Protein AF-A0A920FFE1-F1 (afdb_monomer)

Radius of gyration: 17.6 Å; Cα contacts (8 Å, |Δi|>4): 371; chains: 1; bounding box: 41×41×41 Å

Nearest PDB structures (foldseek):
  3dec-assembly1_A  TM=8.916E-01  e=1.993E-11  Bacteroides thetaiotaomicron VPI-5482
  3bga-assembly1_B  TM=9.136E-01  e=4.647E-10  Bacteroides thetaiotaomicron VPI-5482
  6s6z-assembly1_A  TM=9.062E-01  e=3.355E-10  Thermotoga maritima MSB8
  1yq2-assembly1_F  TM=7.823E-01  e=5.648E-09  Arthrobacter sp. C2-2
  6etz-assembly1_A  TM=8.359E-01  e=4.446E-08  Arthrobacter sp. 32cB

Sequence (185 aa):
MLIKILNGDAEVIQKYTISENGTVKISNELKVIKGQSEDNLMQSGWEGKISENTHSNIYRFGNQFELLSEFKNVKYYGRGPHENEIDRKQASNVGIYNCSVSDMSVMYARPQYFGNRCDNRWLEITNNSGLGLKIYGDSLFNFSVSHYSQKDLDSGPLKSSTQKHGKLMKPRENVFLNVDGYSMG

Secondary structure (DSSP, 8-state):
-EEEEGGGTEEEEEEEEE-TTS-EEEEEEEEES-S--TT-GGGSS--PPPPTT--TT-SEEEEEEEE-TT--EEEEEEEESS--BTTB-TT-EEEEEEEETGGG----SS------EEEEEEEEEE-TTS-EEEEEEEEEEEEEEESS-HHHH---S-TTT----GGGPPPPSSEEEEEEEEE--

pLDDT: mean 90.99, std 10.31, range [51.88, 98.88]

Foldseek 3Di:
DWDQPPVNQKIKDWDWDADPVRDIDIDIDIFGNHAEDPPQPVPPPDPDDDDPRHHRPCAFAFDKDKAALQQWKKKFFAWDDAWADPVGGPVTDGDIDIDTQAVQDDFDQQQADGSKTWFTQWMWTGGPVRDGDIDGDPGTKMKGKHLDDNVLSDQDPDCVVGPDGSVPRDGHSIMMMTITPDGDD

Structure (mmCIF, N/CA/C/O backbone):
data_AF-A0A920FFE1-F1
#
_entry.id   AF-A0A920FFE1-F1
#
loop_
_atom_site.group_PDB
_atom_site.id
_atom_site.type_symbol
_atom_site.label_atom_id
_atom_site.label_alt_id
_atom_site.label_comp_id
_atom_site.label_asym_id
_atom_site.label_entity_id
_atom_site.label_seq_id
_atom_site.pdbx_PDB_ins_code
_atom_site.Cartn_x
_atom_site.Cartn_y
_atom_site.Cartn_z
_atom_site.occupancy
_atom_site.B_iso_or_equiv
_atom_site.auth_seq_id
_atom_site.auth_comp_id
_atom_site.auth_asym_id
_atom_site.auth_atom_id
_atom_site.pdbx_PDB_model_num
ATOM 1 N N . MET A 1 1 ? 4.677 17.902 -9.859 1.00 85.44 1 MET A N 1
ATOM 2 C CA . MET A 1 1 ? 6.126 17.821 -9.579 1.00 85.44 1 MET A CA 1
ATOM 3 C C . MET A 1 1 ? 6.743 16.788 -10.511 1.00 85.44 1 MET A C 1
ATOM 5 O O . MET A 1 1 ? 6.128 15.743 -10.683 1.00 85.44 1 MET A O 1
ATOM 9 N N . LEU A 1 2 ? 7.883 17.101 -11.140 1.00 87.25 2 LEU A N 1
ATOM 10 C CA . LEU A 1 2 ? 8.678 16.163 -11.947 1.00 87.25 2 LEU A CA 1
ATOM 11 C C . LEU A 1 2 ? 9.866 15.689 -11.103 1.00 87.25 2 LEU A C 1
ATOM 13 O O . LEU A 1 2 ? 10.556 16.519 -10.514 1.00 87.25 2 LEU A O 1
ATOM 17 N N . ILE A 1 3 ? 10.095 14.381 -11.045 1.00 90.69 3 ILE A N 1
ATOM 18 C CA . ILE A 1 3 ? 11.150 13.756 -10.240 1.00 90.69 3 ILE A CA 1
ATOM 19 C C . ILE A 1 3 ? 11.893 12.760 -11.123 1.00 90.69 3 ILE A C 1
ATOM 21 O O . ILE A 1 3 ? 11.261 11.902 -11.731 1.00 90.69 3 ILE A O 1
ATOM 25 N N . LYS A 1 4 ? 13.223 12.838 -11.176 1.00 89.00 4 LYS A N 1
ATOM 26 C CA . LYS A 1 4 ? 14.043 11.776 -11.773 1.00 89.00 4 LYS A CA 1
ATOM 27 C C . LYS A 1 4 ? 14.321 10.710 -10.721 1.00 89.00 4 LYS A C 1
ATOM 29 O O . LYS A 1 4 ? 14.749 11.040 -9.618 1.00 89.00 4 LYS A O 1
ATOM 34 N N . ILE A 1 5 ? 14.074 9.454 -11.063 1.00 87.81 5 ILE A N 1
ATOM 35 C CA . ILE A 1 5 ? 14.310 8.286 -10.208 1.00 87.81 5 ILE A CA 1
ATOM 36 C C . ILE A 1 5 ? 15.238 7.304 -10.927 1.00 87.81 5 ILE A C 1
ATOM 38 O O . ILE A 1 5 ? 15.536 7.490 -12.107 1.00 87.81 5 ILE A O 1
ATOM 42 N N . LEU A 1 6 ? 15.704 6.269 -10.218 1.00 86.06 6 LEU A N 1
ATOM 43 C CA . LEU A 1 6 ? 16.530 5.198 -10.797 1.00 86.06 6 LEU A CA 1
ATOM 44 C C . LEU A 1 6 ? 17.754 5.761 -11.537 1.00 86.06 6 LEU A C 1
ATOM 46 O O . LEU A 1 6 ? 17.969 5.482 -12.707 1.00 86.06 6 LEU A O 1
ATOM 50 N N . ASN A 1 7 ? 18.503 6.654 -10.884 1.00 86.75 7 ASN A N 1
ATOM 51 C CA . ASN A 1 7 ? 19.679 7.319 -11.463 1.00 86.75 7 ASN A CA 1
ATOM 52 C C . ASN A 1 7 ? 19.408 8.065 -12.791 1.00 86.75 7 ASN A C 1
ATOM 54 O O . ASN A 1 7 ? 20.316 8.291 -13.586 1.00 86.75 7 ASN A O 1
ATOM 58 N N . GLY A 1 8 ? 18.162 8.498 -13.013 1.00 88.19 8 GLY A N 1
ATOM 59 C CA . GLY A 1 8 ? 17.747 9.210 -14.223 1.00 88.19 8 GLY A CA 1
ATOM 60 C C . GLY A 1 8 ? 17.219 8.308 -15.339 1.00 88.19 8 GLY A C 1
ATOM 61 O O . GLY A 1 8 ? 16.915 8.820 -16.414 1.00 88.19 8 GLY A O 1
ATOM 62 N N . ASP A 1 9 ? 17.068 7.007 -15.091 1.00 89.00 9 ASP A N 1
ATOM 63 C CA . ASP A 1 9 ? 16.519 6.051 -16.056 1.00 89.00 9 ASP A CA 1
ATOM 64 C C . ASP A 1 9 ? 14.985 6.076 -16.111 1.00 89.00 9 ASP A C 1
ATOM 66 O O . ASP A 1 9 ? 14.384 5.528 -17.037 1.00 89.00 9 ASP A O 1
ATOM 70 N N . ALA A 1 10 ? 14.332 6.767 -15.174 1.00 90.44 10 ALA A N 1
ATOM 71 C CA . ALA A 1 10 ? 12.914 7.079 -15.262 1.00 90.44 10 ALA A CA 1
ATOM 72 C C . ALA A 1 10 ? 12.567 8.443 -14.648 1.00 90.44 10 ALA A C 1
ATOM 74 O O . ALA A 1 10 ? 13.257 8.976 -13.776 1.00 90.44 10 ALA A O 1
ATOM 75 N N . 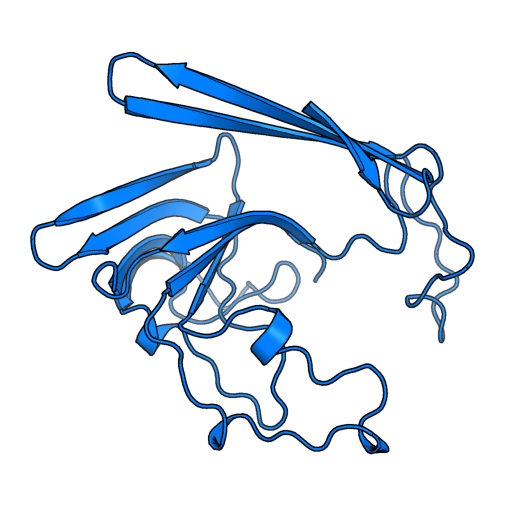GLU A 1 11 ? 11.450 8.993 -15.104 1.00 93.19 11 GLU A N 1
ATOM 76 C CA . GLU A 1 11 ? 10.841 10.226 -14.623 1.00 93.19 11 GLU A CA 1
ATOM 77 C C . GLU A 1 11 ? 9.453 9.933 -14.054 1.00 93.19 11 GLU A C 1
ATOM 79 O O . GLU A 1 11 ? 8.673 9.183 -14.636 1.00 93.19 11 GLU A O 1
ATOM 84 N N . VAL A 1 12 ? 9.129 10.552 -12.923 1.00 92.75 12 VAL A N 1
ATOM 85 C CA . VAL A 1 12 ? 7.799 10.512 -12.316 1.00 92.75 12 VAL A CA 1
ATOM 86 C C . VAL A 1 12 ? 7.201 11.905 -12.348 1.00 92.75 12 VAL A C 1
ATOM 88 O O . VAL A 1 12 ? 7.802 12.868 -11.864 1.00 92.75 12 VAL A O 1
ATOM 91 N N . ILE A 1 13 ? 5.992 12.005 -12.886 1.00 95.06 13 ILE A N 1
ATOM 92 C CA . ILE A 1 13 ? 5.165 13.201 -12.819 1.00 95.06 13 ILE A CA 1
ATOM 93 C C . ILE A 1 13 ? 4.014 12.909 -11.870 1.00 95.06 13 ILE A C 1
ATOM 95 O O . ILE A 1 13 ? 3.155 12.073 -12.140 1.00 95.06 13 ILE A O 1
ATOM 99 N N . GLN A 1 14 ? 3.975 13.644 -10.766 1.00 95.31 14 GLN A N 1
ATOM 100 C CA . GLN A 1 14 ? 2.870 13.589 -9.819 1.00 95.31 14 GLN A CA 1
ATOM 101 C C . GLN A 1 14 ? 2.104 14.911 -9.839 1.00 95.31 14 GLN A C 1
ATOM 103 O O . GLN A 1 14 ? 2.703 15.989 -9.710 1.00 95.31 14 GLN A O 1
ATOM 108 N N . LYS A 1 15 ? 0.784 14.841 -10.017 1.00 96.50 15 LYS A N 1
ATOM 109 C CA . LYS A 1 15 ? -0.109 16.007 -10.005 1.00 96.50 15 LYS A CA 1
ATOM 110 C C . LYS A 1 15 ? -1.183 15.819 -8.943 1.00 96.50 15 LYS A C 1
ATOM 112 O O . LYS A 1 15 ? -1.741 14.733 -8.807 1.00 96.50 15 LYS A O 1
ATOM 117 N N . TYR A 1 16 ? -1.463 16.905 -8.236 1.00 96.06 16 TYR A N 1
ATOM 118 C CA . TYR A 1 16 ? -2.504 16.993 -7.225 1.00 96.06 16 TYR A CA 1
ATOM 119 C C . TYR A 1 16 ? -3.544 18.002 -7.692 1.00 96.06 16 TYR A C 1
ATOM 121 O O . TYR A 1 16 ? -3.195 19.123 -8.067 1.00 96.06 16 TYR A O 1
ATOM 129 N N . THR A 1 17 ? -4.811 17.616 -7.655 1.00 97.06 17 THR A N 1
ATOM 130 C CA . THR A 1 17 ? -5.937 18.527 -7.859 1.00 97.06 17 THR A CA 1
ATOM 131 C C . THR A 1 17 ? -6.777 18.513 -6.599 1.00 97.06 17 THR A C 1
ATOM 133 O O . THR A 1 17 ? -7.298 17.468 -6.218 1.00 97.06 17 THR A O 1
ATOM 136 N N . ILE A 1 18 ? -6.868 19.665 -5.942 1.00 96.94 18 ILE A N 1
ATOM 137 C CA . ILE A 1 18 ? -7.623 19.842 -4.705 1.00 96.94 18 ILE A CA 1
ATOM 138 C C . ILE A 1 18 ? -8.900 20.593 -5.058 1.00 96.94 18 ILE A C 1
ATOM 140 O O . ILE A 1 18 ? -8.848 21.652 -5.682 1.00 96.94 18 ILE A O 1
ATOM 144 N N . SER A 1 19 ? -10.037 20.021 -4.690 1.00 96.81 19 SER A N 1
ATOM 145 C CA . SER A 1 19 ? -11.353 20.619 -4.890 1.00 96.81 19 SER A CA 1
ATOM 146 C C . SER A 1 19 ? -11.854 21.275 -3.604 1.00 96.81 19 SER A C 1
ATOM 148 O O . SER A 1 19 ? -11.480 20.875 -2.504 1.00 96.81 19 SER A O 1
ATOM 150 N N . GLU A 1 20 ? -12.752 22.252 -3.737 1.00 96.38 20 GLU A N 1
ATOM 151 C CA . GLU A 1 20 ? -13.326 23.000 -2.603 1.00 96.38 20 GLU A CA 1
ATOM 152 C C . GLU A 1 20 ? -14.068 22.106 -1.598 1.00 96.38 20 GLU A C 1
ATOM 154 O O . GLU A 1 20 ? -14.134 22.413 -0.413 1.00 96.38 20 GLU A O 1
ATOM 159 N N . ASN A 1 21 ? -14.580 20.958 -2.051 1.00 94.62 21 ASN A N 1
ATOM 160 C CA . ASN A 1 21 ? -15.252 19.971 -1.206 1.00 94.62 21 ASN A CA 1
ATOM 161 C C . ASN A 1 21 ? -14.286 19.048 -0.430 1.00 94.62 21 ASN A C 1
ATOM 163 O O . ASN A 1 21 ? -14.725 18.046 0.131 1.00 94.62 21 ASN A O 1
ATOM 167 N N . GLY A 1 22 ? -12.980 19.335 -0.445 1.00 91.56 22 GLY A N 1
ATOM 168 C CA . GLY A 1 22 ? -11.953 18.547 0.238 1.00 91.56 22 GLY A CA 1
ATOM 169 C C . GLY A 1 22 ? -11.495 17.292 -0.512 1.00 91.56 22 GLY A C 1
ATOM 170 O O . GLY A 1 22 ? -10.663 16.547 0.004 1.00 91.56 22 GLY A O 1
ATOM 171 N N . THR A 1 23 ? -11.989 17.043 -1.730 1.00 96.19 23 THR A N 1
ATOM 172 C CA . THR A 1 23 ? -11.498 15.934 -2.563 1.00 96.19 23 THR A CA 1
ATOM 173 C C . THR A 1 23 ? -10.101 16.247 -3.087 1.00 96.19 23 THR A C 1
ATOM 175 O O . THR A 1 23 ? -9.860 17.324 -3.633 1.00 96.19 23 THR A O 1
ATOM 178 N N . VAL A 1 24 ? -9.191 15.278 -2.976 1.00 97.06 24 VAL A N 1
ATOM 179 C CA . VAL A 1 24 ? -7.848 15.349 -3.557 1.00 97.06 24 VAL A CA 1
ATOM 180 C C . VAL A 1 24 ? -7.710 14.259 -4.610 1.00 97.06 24 VAL A C 1
ATOM 182 O O . VAL A 1 24 ? -7.738 13.072 -4.290 1.00 97.06 24 VAL A O 1
ATOM 185 N N . LYS A 1 25 ? -7.531 14.654 -5.871 1.00 96.75 25 LYS A N 1
ATOM 186 C CA . LYS A 1 25 ? -7.153 13.735 -6.945 1.00 96.75 25 LYS A CA 1
ATOM 187 C C . LYS A 1 25 ? -5.636 13.712 -7.083 1.00 96.75 25 LYS A C 1
ATOM 189 O O . LYS A 1 25 ? -5.021 14.761 -7.268 1.00 96.75 25 LYS A O 1
ATOM 194 N N . ILE A 1 26 ? -5.052 12.518 -7.021 1.00 96.50 26 ILE A N 1
ATOM 195 C CA . ILE A 1 26 ? -3.616 12.288 -7.209 1.00 96.50 26 ILE A CA 1
ATOM 196 C C . ILE A 1 26 ? -3.439 11.489 -8.496 1.00 96.50 26 ILE A C 1
ATOM 198 O O . ILE A 1 26 ? -3.940 10.372 -8.599 1.00 96.50 26 ILE A O 1
ATOM 202 N N . SER A 1 27 ? -2.725 12.044 -9.473 1.00 95.69 27 SER A N 1
ATOM 203 C CA . SER A 1 27 ? -2.320 11.310 -10.675 1.00 95.69 27 SER A CA 1
ATOM 204 C C . SER A 1 27 ? -0.813 11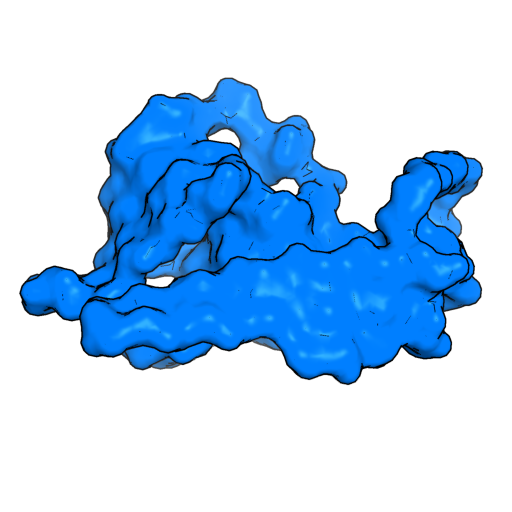.105 -10.669 1.00 95.69 27 SER A C 1
ATOM 206 O O . SER A 1 27 ? -0.065 12.084 -10.578 1.00 95.69 27 SER A O 1
ATOM 208 N N . ASN A 1 28 ? -0.392 9.853 -10.820 1.00 93.94 28 ASN A N 1
ATOM 209 C CA . ASN A 1 28 ? 1.003 9.465 -10.959 1.00 93.94 28 ASN A CA 1
ATOM 210 C C . ASN A 1 28 ? 1.240 8.960 -12.379 1.00 93.94 28 ASN A C 1
ATOM 212 O O . ASN A 1 28 ? 0.553 8.050 -12.835 1.00 93.94 28 ASN A O 1
ATOM 216 N N . GLU A 1 29 ? 2.226 9.529 -13.055 1.00 93.06 29 GLU A N 1
ATOM 217 C CA . GLU A 1 29 ? 2.690 9.085 -14.362 1.00 93.06 29 GLU A CA 1
ATOM 218 C C . GLU A 1 29 ? 4.168 8.721 -14.244 1.00 93.06 29 GLU A C 1
ATOM 220 O O . GLU A 1 29 ? 4.969 9.511 -13.743 1.00 93.06 29 GLU A O 1
ATOM 225 N N . LEU A 1 30 ? 4.513 7.514 -14.680 1.00 91.00 30 LEU A N 1
ATOM 226 C CA . LEU A 1 30 ? 5.885 7.037 -14.775 1.00 91.00 30 LEU A CA 1
ATOM 227 C C . LEU A 1 30 ? 6.277 7.001 -16.250 1.00 91.00 30 LEU A C 1
ATOM 229 O O . LEU A 1 30 ? 5.652 6.301 -17.045 1.00 91.00 30 LEU A O 1
ATOM 233 N N . LYS A 1 31 ? 7.350 7.704 -16.596 1.00 91.50 31 LYS A N 1
ATOM 234 C CA . LYS A 1 31 ? 7.972 7.667 -17.913 1.00 91.50 31 LYS A CA 1
ATOM 235 C C . LYS A 1 31 ? 9.333 6.999 -17.808 1.00 91.50 31 LYS A C 1
ATOM 237 O O . LYS A 1 31 ? 10.264 7.552 -17.225 1.00 91.50 31 LYS A O 1
ATOM 242 N N . VAL A 1 32 ? 9.457 5.816 -18.391 1.00 90.06 32 VAL A N 1
ATOM 243 C CA . VAL A 1 32 ? 10.737 5.110 -18.473 1.00 90.06 32 VAL A CA 1
ATOM 244 C C . VAL A 1 32 ? 11.580 5.720 -19.593 1.00 90.06 32 VAL A C 1
ATOM 246 O O . VAL A 1 32 ? 11.126 5.833 -20.729 1.00 90.06 32 VAL A O 1
ATOM 249 N N . ILE A 1 33 ? 12.800 6.137 -19.257 1.00 89.50 33 ILE A N 1
ATOM 250 C CA . ILE A 1 33 ? 13.793 6.688 -20.191 1.00 89.50 33 ILE A CA 1
ATOM 251 C C . ILE A 1 33 ? 14.723 5.571 -20.669 1.00 89.50 33 ILE A C 1
ATOM 253 O O . ILE A 1 33 ? 15.025 5.491 -21.859 1.00 89.50 33 ILE A O 1
ATOM 257 N N . LYS A 1 34 ? 15.148 4.690 -19.754 1.00 84.62 34 LYS A N 1
ATOM 258 C CA . LYS A 1 34 ? 15.906 3.469 -20.050 1.00 84.62 34 LYS A CA 1
ATOM 259 C C . LYS A 1 34 ? 15.270 2.288 -19.332 1.00 84.62 34 LYS A C 1
ATOM 261 O O . LYS A 1 34 ? 14.856 2.416 -18.189 1.00 84.62 34 LYS A O 1
ATOM 266 N N . GLY A 1 35 ? 15.184 1.138 -19.995 1.00 77.12 35 GLY A N 1
ATOM 267 C CA . GLY A 1 35 ? 14.491 -0.016 -19.420 1.00 77.12 35 GLY A CA 1
ATOM 268 C C . GLY A 1 35 ? 15.321 -0.842 -18.427 1.00 77.12 35 GLY A C 1
ATOM 269 O O . GLY A 1 35 ? 14.766 -1.494 -17.545 1.00 77.12 35 GLY A O 1
ATOM 270 N N . GLN A 1 36 ? 16.646 -0.851 -18.539 1.00 74.25 36 GLN A N 1
ATOM 271 C CA . GLN A 1 36 ? 17.492 -1.702 -17.700 1.00 74.25 36 GLN A CA 1
ATOM 272 C C . GLN A 1 36 ? 18.594 -0.875 -17.045 1.00 74.25 36 GLN A C 1
ATOM 274 O O . GLN A 1 36 ? 19.345 -0.196 -17.742 1.00 74.25 36 GLN A O 1
ATOM 279 N N . SER A 1 37 ? 18.676 -0.956 -15.715 1.00 69.75 37 SER A N 1
ATOM 280 C CA . SER A 1 37 ? 19.755 -0.352 -14.924 1.00 69.75 37 SER A CA 1
ATOM 281 C C . SER A 1 37 ? 20.930 -1.322 -14.796 1.00 69.75 37 SER A C 1
ATOM 283 O O . SER A 1 37 ? 20.736 -2.536 -14.817 1.00 69.75 37 SER A O 1
ATOM 285 N N . GLU A 1 38 ? 22.144 -0.794 -14.645 1.00 67.12 38 GLU A N 1
ATOM 286 C CA . GLU A 1 38 ? 23.349 -1.589 -14.362 1.00 67.12 38 GLU A CA 1
ATOM 287 C C . GLU A 1 38 ? 23.260 -2.297 -12.996 1.00 67.12 38 GLU A C 1
ATOM 289 O O . GLU A 1 38 ? 23.679 -3.444 -12.868 1.00 67.12 38 GLU A O 1
ATOM 294 N N . ASP A 1 39 ? 22.595 -1.681 -12.011 1.00 65.50 39 ASP A N 1
ATOM 295 C CA . ASP A 1 39 ? 22.360 -2.235 -10.668 1.00 65.50 39 ASP A CA 1
ATOM 296 C C . ASP A 1 39 ? 21.125 -3.167 -10.631 1.00 65.50 39 ASP A C 1
ATOM 298 O O . ASP A 1 39 ? 20.312 -3.133 -9.700 1.00 65.50 39 ASP A O 1
ATOM 302 N N . ASN A 1 40 ? 20.901 -3.960 -11.684 1.00 62.72 40 ASN A N 1
ATOM 303 C CA . ASN A 1 40 ? 19.700 -4.787 -11.819 1.00 62.72 40 ASN A CA 1
ATOM 304 C C . ASN A 1 40 ? 19.686 -5.968 -10.827 1.00 62.72 40 ASN A C 1
ATOM 306 O O . ASN A 1 40 ? 20.177 -7.058 -11.125 1.00 62.72 40 ASN A O 1
ATOM 310 N N . LEU A 1 41 ? 19.043 -5.785 -9.670 1.00 59.22 41 LEU A N 1
ATOM 311 C CA . LEU A 1 41 ? 18.879 -6.831 -8.650 1.00 59.22 41 LEU A CA 1
ATOM 312 C C . LEU A 1 41 ? 18.051 -8.037 -9.143 1.00 59.22 41 LEU A C 1
ATOM 314 O O . LEU A 1 41 ? 18.159 -9.120 -8.566 1.00 59.22 41 LEU A O 1
ATOM 318 N N . MET A 1 42 ? 17.259 -7.885 -10.215 1.00 55.25 42 MET A N 1
ATOM 319 C CA . MET A 1 42 ? 16.457 -8.968 -10.807 1.00 55.25 42 MET A CA 1
ATOM 320 C C . MET A 1 42 ? 17.283 -9.978 -11.616 1.00 55.25 42 MET A C 1
ATOM 322 O O . MET A 1 42 ? 16.763 -11.029 -11.989 1.00 55.25 42 MET A O 1
ATOM 326 N N . GLN A 1 43 ? 18.565 -9.704 -11.880 1.00 51.88 43 GLN A N 1
ATOM 327 C CA . GLN A 1 43 ? 19.404 -10.540 -12.742 1.00 51.88 43 GLN A CA 1
ATOM 328 C C . GLN A 1 43 ? 20.371 -11.480 -12.017 1.00 51.88 43 GLN A C 1
ATOM 330 O O . GLN A 1 43 ? 21.308 -11.978 -12.632 1.00 51.88 43 GLN A O 1
ATOM 335 N N . SER A 1 44 ? 20.110 -11.854 -10.760 1.00 51.97 44 SER A N 1
ATOM 336 C CA . SER A 1 44 ? 20.822 -13.013 -10.191 1.00 51.97 44 SER A CA 1
ATOM 337 C C . SER A 1 44 ? 20.476 -14.346 -10.892 1.00 51.97 44 SER A C 1
ATOM 339 O O . SER A 1 44 ? 21.105 -15.358 -10.592 1.00 51.97 44 SER A O 1
ATOM 341 N N . GLY A 1 45 ? 19.542 -14.354 -11.863 1.00 54.12 45 GLY A N 1
ATOM 342 C CA . GLY A 1 45 ? 19.309 -15.505 -12.748 1.00 54.12 45 GLY A CA 1
ATOM 343 C C . GLY A 1 45 ? 18.250 -15.372 -13.862 1.00 54.12 45 GLY A C 1
ATOM 344 O O . GLY A 1 45 ? 17.839 -16.401 -14.391 1.00 54.12 45 GLY A O 1
ATOM 345 N N . TRP A 1 46 ? 17.767 -14.170 -14.221 1.00 61.97 46 TRP A N 1
ATOM 346 C CA . TRP A 1 46 ? 16.719 -13.983 -15.247 1.00 61.97 46 TRP A CA 1
ATOM 347 C C . TRP A 1 46 ? 17.213 -13.181 -16.464 1.00 61.97 46 TRP A C 1
ATOM 349 O O . TRP A 1 46 ? 17.446 -11.979 -16.383 1.00 61.97 46 TRP A O 1
ATOM 359 N N . GLU A 1 47 ? 17.333 -13.833 -17.620 1.00 62.72 47 GLU A N 1
ATOM 360 C CA . GLU A 1 47 ? 17.794 -13.225 -18.886 1.00 62.72 47 GLU A CA 1
ATOM 361 C C . GLU A 1 47 ? 16.644 -12.709 -19.774 1.00 62.72 47 GLU A C 1
ATOM 363 O O . GLU A 1 47 ? 16.820 -12.454 -20.966 1.00 62.72 47 GLU A O 1
ATOM 368 N N . GLY A 1 48 ? 15.432 -12.590 -19.226 1.00 66.38 48 GLY A N 1
ATOM 369 C CA . GLY A 1 48 ? 14.258 -12.217 -20.008 1.00 66.38 48 GLY A CA 1
ATOM 370 C C . GLY A 1 48 ? 14.284 -10.769 -20.504 1.00 66.38 48 GLY A C 1
ATOM 371 O O . GLY A 1 48 ? 14.895 -9.875 -19.918 1.00 66.38 48 GLY A O 1
ATOM 372 N N . LYS A 1 49 ? 13.575 -10.528 -21.611 1.00 69.00 49 LYS A N 1
ATOM 373 C CA . LYS A 1 49 ? 13.387 -9.189 -22.169 1.00 69.00 49 LYS A CA 1
ATOM 374 C C . LYS A 1 49 ? 12.328 -8.444 -21.356 1.00 69.00 49 LYS A C 1
ATOM 376 O O . LYS A 1 49 ? 11.193 -8.901 -21.246 1.00 69.00 49 LYS A O 1
ATOM 381 N N . ILE A 1 50 ? 12.688 -7.283 -20.824 1.00 74.06 50 ILE A N 1
ATOM 382 C CA . ILE A 1 50 ? 11.735 -6.341 -20.227 1.00 74.06 50 ILE A CA 1
ATOM 383 C C . ILE A 1 50 ? 10.813 -5.753 -21.305 1.00 74.06 50 ILE A C 1
ATOM 385 O O . ILE A 1 50 ? 11.235 -5.494 -22.435 1.00 74.06 50 ILE A O 1
ATOM 389 N N . SER A 1 51 ? 9.541 -5.550 -20.968 1.00 73.62 51 SER A N 1
ATOM 390 C CA . SER A 1 51 ? 8.576 -4.909 -21.866 1.00 73.62 51 SER A CA 1
ATOM 391 C C . SER A 1 51 ? 8.949 -3.452 -22.161 1.00 73.62 51 SER A C 1
ATOM 393 O O . SER A 1 51 ? 9.591 -2.776 -21.352 1.00 73.62 51 SER A O 1
ATOM 395 N N . GLU A 1 52 ? 8.513 -2.939 -23.313 1.00 70.94 52 GLU A N 1
ATOM 396 C CA . GLU A 1 52 ? 8.636 -1.510 -23.618 1.00 70.94 52 GLU A CA 1
ATOM 397 C C . GLU A 1 52 ? 7.991 -0.654 -22.518 1.00 70.94 52 GLU A C 1
ATOM 399 O O . GLU A 1 52 ? 6.972 -1.028 -21.939 1.00 70.94 52 GLU A O 1
ATOM 404 N N . ASN A 1 53 ? 8.600 0.499 -22.228 1.00 75.00 53 ASN A N 1
ATOM 405 C CA . ASN A 1 53 ? 8.180 1.428 -21.172 1.00 75.00 53 ASN A CA 1
ATOM 406 C C . ASN A 1 53 ? 8.170 0.845 -19.743 1.00 75.00 53 ASN A C 1
ATOM 408 O O . ASN A 1 53 ? 7.513 1.399 -18.864 1.00 75.00 53 ASN A O 1
ATOM 412 N N . THR A 1 54 ? 8.913 -0.238 -19.483 1.00 78.38 54 THR A N 1
ATOM 413 C CA . THR A 1 54 ? 9.106 -0.792 -18.129 1.00 78.38 54 THR A CA 1
ATOM 414 C C . THR A 1 54 ? 10.567 -0.760 -17.713 1.00 78.38 54 THR A C 1
ATOM 416 O O . THR A 1 54 ? 11.449 -0.714 -18.569 1.00 78.38 54 THR A O 1
ATOM 419 N N . HIS A 1 55 ? 10.818 -0.762 -16.401 1.00 84.38 55 HIS A N 1
ATOM 420 C CA . HIS A 1 55 ? 12.167 -0.724 -15.850 1.00 84.38 55 HIS A CA 1
ATOM 421 C C . HIS A 1 55 ? 12.410 -1.871 -14.862 1.00 84.38 55 HIS A C 1
ATOM 423 O O . HIS A 1 55 ? 11.591 -2.119 -13.981 1.00 84.38 55 HIS A O 1
ATOM 429 N N . SER A 1 56 ? 13.578 -2.514 -14.946 1.00 78.56 56 SER A N 1
ATOM 430 C CA . SER A 1 56 ? 13.948 -3.712 -14.167 1.00 78.56 56 SER A CA 1
ATOM 431 C C . SER A 1 56 ? 13.986 -3.569 -12.632 1.00 78.56 56 SER A C 1
ATOM 433 O O . SER A 1 56 ? 14.111 -4.568 -11.941 1.00 78.56 56 SER A O 1
ATOM 435 N N . ASN A 1 57 ? 13.882 -2.355 -12.083 1.00 79.75 57 ASN A N 1
ATOM 436 C CA . ASN A 1 57 ? 14.012 -2.068 -10.647 1.00 79.75 57 ASN A CA 1
ATOM 437 C C . ASN A 1 57 ? 12.727 -1.421 -10.085 1.00 79.75 57 ASN A C 1
ATOM 439 O O . ASN A 1 57 ? 12.771 -0.698 -9.090 1.00 79.75 57 ASN A O 1
ATOM 443 N N . ILE A 1 58 ? 11.575 -1.651 -10.731 1.00 84.44 58 ILE A N 1
ATOM 444 C CA . ILE A 1 58 ? 10.269 -1.140 -10.289 1.00 84.44 58 ILE A CA 1
ATOM 445 C C . ILE A 1 58 ? 9.400 -2.296 -9.801 1.00 84.44 58 ILE A C 1
ATOM 447 O O . ILE A 1 58 ? 8.794 -3.019 -10.586 1.00 84.44 58 ILE A O 1
ATOM 451 N N . TYR A 1 59 ? 9.312 -2.424 -8.480 1.00 85.19 59 TYR A N 1
ATOM 452 C CA . TYR A 1 59 ? 8.528 -3.468 -7.816 1.00 85.19 59 TYR A CA 1
ATOM 453 C C . TYR A 1 59 ? 7.090 -3.035 -7.544 1.00 85.19 59 TYR A C 1
ATOM 455 O O . TYR A 1 59 ? 6.162 -3.824 -7.683 1.00 85.19 59 TYR A O 1
ATOM 463 N N . ARG A 1 60 ? 6.900 -1.776 -7.139 1.00 91.19 60 ARG A N 1
ATOM 464 C CA . ARG A 1 60 ? 5.605 -1.178 -6.800 1.00 91.19 60 ARG A CA 1
ATOM 465 C C . ARG A 1 60 ? 5.609 0.291 -7.197 1.00 91.19 60 ARG A C 1
ATOM 467 O O . ARG A 1 60 ? 6.640 0.955 -7.088 1.00 91.19 60 ARG A O 1
ATOM 474 N N . PHE A 1 61 ? 4.467 0.793 -7.652 1.00 92.94 61 PHE A N 1
ATOM 475 C CA . PHE A 1 61 ? 4.294 2.199 -8.000 1.00 92.94 61 PHE A CA 1
ATOM 476 C C . PHE A 1 61 ? 2.933 2.702 -7.517 1.00 92.94 61 PHE A C 1
ATOM 478 O O . PHE A 1 61 ? 1.877 2.185 -7.896 1.00 92.94 61 PHE A O 1
ATOM 485 N N . GLY A 1 62 ? 2.974 3.713 -6.655 1.00 95.12 62 GLY A N 1
ATOM 486 C CA . GLY A 1 62 ? 1.831 4.120 -5.856 1.00 95.12 62 GLY A CA 1
ATOM 487 C C . GLY A 1 62 ? 2.129 5.293 -4.936 1.00 95.12 62 GLY A C 1
ATOM 488 O O . GLY A 1 62 ? 3.133 5.987 -5.086 1.00 95.12 62 GLY A O 1
ATOM 489 N N . ASN A 1 63 ? 1.234 5.499 -3.976 1.00 95.50 63 ASN A N 1
ATOM 490 C CA . ASN A 1 63 ? 1.359 6.505 -2.931 1.00 95.50 63 ASN A CA 1
ATOM 491 C C . ASN A 1 63 ? 1.419 5.827 -1.563 1.00 95.50 63 ASN A C 1
ATOM 493 O O . ASN A 1 63 ? 0.695 4.864 -1.304 1.00 95.50 63 ASN A O 1
ATOM 497 N N . GLN A 1 64 ? 2.243 6.376 -0.677 1.00 95.81 64 GLN A N 1
ATOM 498 C CA . GLN A 1 64 ? 2.297 5.981 0.722 1.00 95.81 64 GLN A CA 1
ATOM 499 C C . GLN A 1 64 ? 1.726 7.102 1.589 1.00 95.81 64 GLN A C 1
ATOM 501 O O . GLN A 1 64 ? 2.033 8.275 1.386 1.00 95.81 64 GLN A O 1
ATOM 506 N N . PHE A 1 65 ? 0.921 6.720 2.571 1.00 97.06 65 PHE A N 1
ATOM 507 C CA . PHE A 1 65 ? 0.337 7.592 3.574 1.00 97.06 65 PHE A CA 1
ATOM 508 C C . PHE A 1 65 ? 0.770 7.116 4.958 1.00 97.06 65 PHE A C 1
ATOM 510 O O . PHE A 1 65 ? 0.833 5.913 5.229 1.00 97.06 65 PHE A O 1
ATOM 517 N N . GLU A 1 66 ? 1.033 8.071 5.838 1.00 97.94 66 GLU A N 1
ATOM 518 C CA . GLU A 1 66 ? 1.209 7.840 7.265 1.00 97.94 66 GLU A CA 1
ATOM 519 C C . GLU A 1 66 ? 0.060 8.535 7.989 1.00 97.94 66 GLU A C 1
ATOM 521 O O . GLU A 1 66 ? -0.153 9.738 7.836 1.00 97.94 66 GLU A O 1
ATOM 526 N N . LEU A 1 67 ? -0.727 7.748 8.710 1.00 98.12 67 LEU A N 1
ATOM 527 C CA . LEU A 1 67 ? -1.944 8.176 9.380 1.00 98.12 67 LEU A CA 1
ATOM 528 C C . LEU A 1 67 ? -1.763 8.056 10.893 1.00 98.12 67 LEU A C 1
ATOM 530 O O . LEU A 1 67 ? -0.998 7.223 11.388 1.00 98.12 67 LEU A O 1
ATOM 534 N N . LEU A 1 68 ? -2.509 8.877 11.630 1.00 98.25 68 LEU A N 1
ATOM 535 C CA . LEU A 1 68 ? -2.572 8.794 13.086 1.00 98.25 68 LEU A CA 1
ATOM 536 C C . LEU A 1 68 ? -3.143 7.443 13.541 1.00 98.25 68 LEU A C 1
ATOM 538 O O . LEU A 1 68 ? -3.935 6.810 12.841 1.00 98.25 68 LEU A O 1
ATOM 542 N N . SER A 1 69 ? -2.770 7.035 14.754 1.00 97.50 69 SER A N 1
ATOM 543 C CA . SER A 1 69 ? -3.130 5.743 15.356 1.00 97.50 69 SER A CA 1
ATOM 544 C C . SER A 1 69 ? -4.638 5.499 15.492 1.00 97.50 69 SER A C 1
ATOM 546 O O . SER A 1 69 ? -5.082 4.354 15.584 1.00 97.50 69 SER A O 1
ATOM 548 N N . GLU A 1 70 ? -5.447 6.561 15.496 1.00 98.00 70 GLU A N 1
ATOM 549 C CA . GLU A 1 70 ? -6.901 6.459 15.606 1.00 98.00 70 GLU A CA 1
ATOM 550 C C . GLU A 1 70 ? -7.566 5.850 14.361 1.00 98.00 70 GLU A C 1
ATOM 552 O O . GLU A 1 70 ? -8.632 5.245 14.490 1.00 98.00 70 GLU A O 1
ATOM 557 N N . PHE A 1 71 ? -6.945 5.962 13.181 1.00 98.56 71 PHE A N 1
ATOM 558 C CA . PHE A 1 71 ? -7.486 5.490 11.903 1.00 98.56 71 PHE A CA 1
ATOM 559 C C . PHE A 1 71 ? -7.245 3.987 11.716 1.00 98.56 71 PHE A C 1
ATOM 561 O O . PHE A 1 71 ? -6.362 3.561 10.975 1.00 98.56 71 PHE A O 1
ATOM 568 N N . LYS A 1 72 ? -8.026 3.174 12.429 1.00 98.00 72 LYS A N 1
ATOM 569 C CA . LYS A 1 72 ? -7.800 1.727 12.575 1.00 98.00 72 LYS A CA 1
ATOM 570 C C . LYS A 1 72 ? -8.865 0.828 11.950 1.00 98.00 72 LYS A C 1
ATOM 572 O O . LYS A 1 72 ? -8.655 -0.382 11.893 1.00 98.00 72 LYS A O 1
ATOM 577 N N . ASN A 1 73 ? -9.996 1.382 11.519 1.00 98.75 73 ASN A N 1
ATOM 578 C CA . ASN A 1 73 ? -11.099 0.623 10.931 1.00 98.75 73 ASN A CA 1
ATOM 579 C C . ASN A 1 73 ? -10.951 0.624 9.411 1.00 98.75 73 ASN A C 1
ATOM 581 O O . ASN A 1 73 ? -10.866 1.692 8.814 1.00 98.75 73 ASN A O 1
ATOM 585 N N . VAL A 1 74 ? -10.920 -0.553 8.789 1.00 98.81 74 VAL A N 1
ATOM 586 C CA . VAL A 1 74 ? -10.669 -0.727 7.356 1.00 98.81 74 VAL A CA 1
ATOM 587 C C . VAL A 1 74 ? -11.865 -1.396 6.699 1.00 98.81 74 VAL A C 1
ATOM 589 O O . VAL A 1 74 ? -12.233 -2.519 7.043 1.00 98.81 74 VAL A O 1
ATOM 592 N N . LYS A 1 75 ? -12.420 -0.744 5.680 1.00 98.88 75 LYS A N 1
ATOM 593 C CA . LYS A 1 75 ? -13.468 -1.307 4.829 1.00 98.88 75 LYS A CA 1
ATOM 594 C C . LYS A 1 75 ? -13.082 -1.141 3.369 1.00 98.88 75 LYS A C 1
ATOM 596 O O . LYS A 1 75 ? -12.668 -0.063 2.966 1.00 98.88 75 LYS A O 1
ATOM 601 N N . TYR A 1 76 ? -13.218 -2.178 2.554 1.00 98.88 76 TYR A N 1
ATOM 602 C CA . TYR A 1 76 ? -12.823 -2.103 1.144 1.00 98.88 76 TYR A CA 1
ATOM 603 C C . TYR A 1 76 ? -13.714 -2.954 0.249 1.00 98.88 76 TYR A C 1
ATOM 605 O O . TYR A 1 76 ? -14.314 -3.929 0.705 1.00 98.88 76 TYR A O 1
ATOM 613 N N . TYR A 1 77 ? -13.777 -2.588 -1.033 1.00 98.81 77 TYR A N 1
ATOM 614 C CA . TYR A 1 77 ? -14.399 -3.391 -2.084 1.00 98.81 77 TYR A CA 1
ATOM 615 C C . TYR A 1 77 ? -13.341 -3.870 -3.074 1.00 98.81 77 TYR A C 1
ATOM 617 O O . TYR A 1 77 ? -12.884 -3.113 -3.934 1.00 98.81 77 TYR A O 1
ATOM 625 N N . GLY A 1 78 ? -12.961 -5.138 -2.952 1.00 98.56 78 GLY A N 1
ATOM 626 C CA . GLY A 1 78 ? -11.863 -5.745 -3.702 1.00 98.56 78 GLY A CA 1
ATOM 627 C C . GLY A 1 78 ? -11.706 -7.218 -3.358 1.00 98.56 78 GLY A C 1
ATOM 628 O O . GLY A 1 78 ? -12.674 -7.843 -2.925 1.00 98.56 78 GLY A O 1
ATOM 629 N N . ARG A 1 79 ? -10.519 -7.794 -3.573 1.00 98.56 79 ARG A N 1
ATOM 630 C CA . ARG A 1 79 ? -10.265 -9.208 -3.259 1.00 98.56 79 ARG A CA 1
ATOM 631 C C . ARG A 1 79 ? -9.902 -9.421 -1.800 1.00 98.56 79 ARG A C 1
ATOM 633 O O . ARG A 1 79 ? -9.010 -8.759 -1.282 1.00 98.56 79 ARG A O 1
ATOM 640 N N . GLY A 1 80 ? -10.528 -10.412 -1.176 1.00 97.69 80 GLY A N 1
ATOM 641 C CA . GLY A 1 80 ? -10.282 -10.762 0.218 1.00 97.69 80 GLY A CA 1
ATOM 642 C C . GLY A 1 80 ? -10.883 -12.117 0.611 1.00 97.69 80 GLY A C 1
ATOM 643 O O . GLY A 1 80 ? -11.220 -12.912 -0.273 1.00 97.69 80 GLY A O 1
ATOM 644 N N . PRO A 1 81 ? -10.997 -12.398 1.924 1.00 96.50 81 PRO A N 1
ATOM 645 C CA . PRO A 1 81 ? -10.562 -11.534 3.035 1.00 96.50 81 PRO A CA 1
ATOM 646 C C . PRO A 1 81 ? -9.041 -11.572 3.282 1.00 96.50 81 PRO A C 1
ATOM 648 O O . PRO A 1 81 ? -8.481 -10.650 3.883 1.00 96.50 81 PRO A O 1
ATOM 651 N N . HIS A 1 82 ? -8.368 -12.624 2.813 1.00 96.25 82 HIS A N 1
ATOM 652 C CA . HIS A 1 82 ? -6.944 -12.871 3.044 1.00 96.25 82 HIS A CA 1
ATOM 653 C C . HIS A 1 82 ? -6.036 -12.089 2.086 1.00 96.25 82 HIS A C 1
ATOM 655 O O . HIS A 1 82 ? -6.479 -11.589 1.049 1.00 96.25 82 HIS A O 1
ATOM 661 N N . GLU A 1 83 ? -4.757 -11.998 2.456 1.00 97.25 83 GLU A N 1
ATOM 662 C CA . GLU A 1 83 ? -3.706 -11.435 1.606 1.00 97.25 83 GLU A CA 1
ATOM 663 C C . GLU A 1 83 ? -3.660 -12.123 0.242 1.00 97.25 83 GLU A C 1
ATOM 665 O O . GLU A 1 83 ? -3.741 -13.348 0.142 1.00 97.25 83 GLU A O 1
ATOM 670 N N . ASN A 1 84 ? -3.509 -11.315 -0.804 1.00 97.62 84 ASN A N 1
ATOM 671 C CA . ASN A 1 84 ? -3.379 -11.775 -2.175 1.00 97.62 84 ASN A CA 1
ATOM 672 C C . ASN A 1 84 ? -2.429 -10.872 -2.971 1.00 97.62 84 ASN A C 1
ATOM 674 O O . ASN A 1 84 ? -2.266 -9.695 -2.651 1.00 97.62 84 ASN A O 1
ATOM 678 N N . GLU A 1 85 ? -1.816 -11.456 -3.997 1.00 96.50 85 GLU A N 1
ATOM 679 C CA . GLU A 1 85 ? -0.901 -10.786 -4.928 1.00 96.50 85 GLU A CA 1
ATOM 680 C C . GLU A 1 85 ? -1.372 -10.989 -6.368 1.00 96.50 85 GLU A C 1
ATOM 682 O O . GLU A 1 85 ? -2.231 -11.837 -6.636 1.00 96.50 85 GLU A O 1
ATOM 687 N N . ILE A 1 86 ? -0.847 -10.201 -7.309 1.00 95.12 86 ILE A N 1
ATOM 688 C CA . ILE A 1 86 ? -1.354 -10.181 -8.690 1.00 95.12 86 ILE A CA 1
ATOM 689 C C . ILE A 1 86 ? -1.247 -11.544 -9.393 1.00 95.12 86 ILE A C 1
ATOM 691 O O . ILE A 1 86 ? -2.105 -11.869 -10.219 1.00 95.12 86 ILE A O 1
ATOM 695 N N . ASP A 1 87 ? -0.261 -12.351 -9.007 1.00 95.38 87 ASP A N 1
ATOM 696 C CA . ASP A 1 87 ? 0.022 -13.714 -9.458 1.00 95.38 87 ASP A CA 1
ATOM 697 C C . ASP A 1 87 ? -0.560 -14.799 -8.517 1.00 95.38 87 ASP A C 1
ATOM 699 O O . ASP A 1 87 ? -0.671 -15.966 -8.895 1.00 95.38 87 ASP A O 1
ATOM 703 N N . ARG A 1 88 ? -1.031 -14.418 -7.318 1.00 96.38 88 ARG A N 1
ATOM 704 C CA . ARG A 1 88 ? -1.606 -15.300 -6.285 1.00 96.38 88 ARG A CA 1
ATOM 705 C C . ARG A 1 88 ? -2.914 -14.740 -5.706 1.00 96.38 88 ARG A C 1
ATOM 707 O O . ARG A 1 88 ? -3.000 -14.420 -4.518 1.00 96.38 88 ARG A O 1
ATOM 714 N N . LYS A 1 89 ? -3.962 -14.652 -6.538 1.00 97.44 89 LYS A N 1
ATOM 715 C CA . LYS A 1 89 ? -5.278 -14.085 -6.150 1.00 97.44 89 LYS A CA 1
ATOM 716 C C . LYS A 1 89 ? -6.518 -14.938 -6.426 1.00 97.44 89 LYS A C 1
ATOM 718 O O . LYS A 1 89 ? -7.629 -14.519 -6.101 1.00 97.44 89 LYS A O 1
ATOM 723 N N . GLN A 1 90 ? -6.361 -16.131 -7.001 1.00 97.38 90 GLN A N 1
ATOM 724 C CA . GLN A 1 90 ? -7.497 -16.979 -7.403 1.00 97.38 90 GLN A CA 1
ATOM 725 C C . GLN A 1 90 ? -8.332 -17.495 -6.218 1.00 97.38 90 GLN A C 1
ATOM 727 O O . GLN A 1 90 ? -9.524 -17.732 -6.370 1.00 97.38 90 GLN A O 1
ATOM 732 N N . ALA A 1 91 ? -7.736 -17.606 -5.028 1.00 96.81 91 ALA A N 1
ATOM 733 C CA . ALA A 1 91 ? -8.434 -18.012 -3.806 1.00 96.81 91 ALA A CA 1
ATOM 734 C C . ALA A 1 91 ? -9.197 -16.863 -3.109 1.00 96.81 91 ALA A C 1
ATOM 736 O O . ALA A 1 91 ? -9.804 -17.078 -2.062 1.00 96.81 91 ALA A O 1
ATOM 737 N N . SER A 1 92 ? -9.150 -15.637 -3.644 1.00 97.50 92 SER A N 1
ATOM 738 C CA . SER A 1 92 ? -9.728 -14.449 -3.006 1.00 97.50 92 SER A CA 1
ATOM 739 C C . SER A 1 92 ? -10.861 -13.871 -3.843 1.00 97.50 92 SER A C 1
ATOM 741 O O . SER A 1 92 ? -10.644 -13.371 -4.949 1.00 97.50 92 SER A O 1
ATOM 743 N N . ASN A 1 93 ? -12.073 -13.899 -3.293 1.00 98.31 93 ASN A N 1
ATOM 744 C CA . ASN A 1 93 ? -13.269 -13.404 -3.968 1.00 98.31 93 ASN A CA 1
ATOM 745 C C . ASN A 1 93 ? -13.351 -11.880 -3.911 1.00 98.31 93 ASN A C 1
ATOM 747 O O . ASN A 1 93 ? -12.936 -11.257 -2.931 1.00 98.31 93 ASN A O 1
ATOM 751 N N . VAL A 1 94 ? -13.953 -11.289 -4.942 1.00 98.69 94 VAL A N 1
ATOM 752 C CA . VAL A 1 94 ? -14.305 -9.868 -4.941 1.00 98.69 94 VAL A CA 1
ATOM 753 C C . VAL A 1 94 ? -15.542 -9.655 -4.070 1.00 98.69 94 VAL A C 1
ATOM 755 O O . VAL A 1 94 ? -16.580 -10.264 -4.313 1.00 98.69 94 VAL A O 1
ATOM 758 N N . GLY A 1 95 ? -15.446 -8.772 -3.080 1.00 98.69 95 GLY A N 1
ATOM 759 C CA . GLY A 1 95 ? -16.525 -8.495 -2.137 1.00 98.69 95 GLY A CA 1
ATOM 760 C C . GLY A 1 95 ? -16.232 -7.283 -1.261 1.00 98.69 95 GLY A C 1
ATOM 761 O O . GLY A 1 95 ? -15.170 -6.668 -1.374 1.00 98.69 95 GLY A O 1
ATOM 762 N N . ILE A 1 96 ? -17.198 -6.919 -0.418 1.00 98.81 96 ILE A N 1
ATOM 763 C CA . ILE 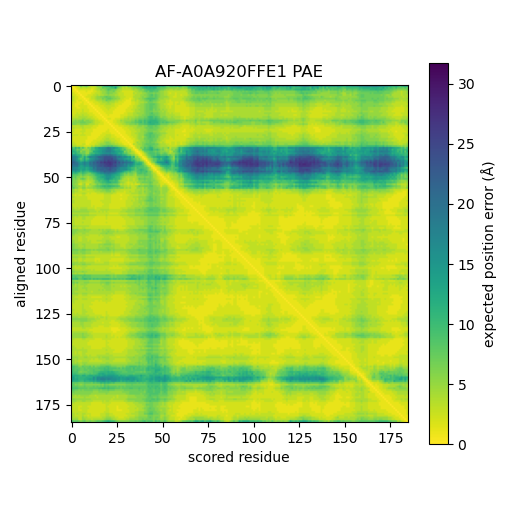A 1 96 ? -17.011 -5.880 0.599 1.00 98.81 96 ILE A CA 1
ATOM 764 C C . ILE A 1 96 ? -16.543 -6.557 1.882 1.00 98.81 96 ILE A C 1
ATOM 766 O O . ILE A 1 96 ? -17.258 -7.392 2.435 1.00 98.81 96 ILE A O 1
ATOM 770 N N . TYR A 1 97 ? -15.369 -6.167 2.362 1.00 98.75 97 TYR A N 1
ATOM 771 C CA . TYR A 1 97 ? -14.768 -6.701 3.580 1.00 98.75 97 TYR A CA 1
ATOM 772 C C . TYR A 1 97 ? -14.582 -5.589 4.611 1.00 98.75 97 TYR A C 1
ATOM 774 O O . TYR A 1 97 ? -14.387 -4.428 4.252 1.00 98.75 97 TYR A O 1
ATOM 782 N N . ASN A 1 98 ? -14.658 -5.958 5.890 1.00 98.38 98 ASN A N 1
ATOM 783 C CA . ASN A 1 98 ? -14.452 -5.075 7.033 1.00 98.38 98 ASN A CA 1
ATOM 784 C C . ASN A 1 98 ? -13.500 -5.752 8.023 1.00 98.38 98 ASN A C 1
ATOM 786 O O . ASN A 1 98 ? -13.668 -6.936 8.313 1.00 98.38 98 ASN A O 1
ATOM 790 N N . CYS A 1 99 ? -12.513 -5.016 8.515 1.00 98.06 99 CYS A N 1
ATOM 791 C CA . CYS A 1 99 ? -11.489 -5.510 9.432 1.00 98.06 99 CYS A CA 1
ATOM 792 C C . CYS A 1 99 ? -10.791 -4.336 10.130 1.00 98.06 99 CYS A C 1
ATOM 794 O O . CYS A 1 99 ? -10.992 -3.180 9.762 1.00 98.06 99 CYS A O 1
ATOM 796 N N . SER A 1 100 ? -9.970 -4.610 11.137 1.00 98.31 100 SER A N 1
ATOM 797 C CA . SER A 1 100 ? -9.053 -3.611 11.687 1.00 98.31 100 SER A CA 1
ATOM 798 C C . SER A 1 100 ? -7.709 -3.617 10.950 1.00 98.31 100 SER A C 1
ATOM 800 O O . SER A 1 100 ? -7.338 -4.609 10.322 1.00 98.31 100 SER A O 1
ATOM 802 N N . VAL A 1 101 ? -6.929 -2.538 11.073 1.00 98.06 101 VAL A N 1
ATOM 803 C CA . VAL A 1 101 ? -5.532 -2.490 10.588 1.00 98.06 101 VAL A CA 1
ATOM 804 C C . VAL A 1 101 ? -4.704 -3.653 11.153 1.00 98.06 101 VAL A C 1
ATOM 806 O O . VAL A 1 101 ? -3.893 -4.248 10.442 1.00 98.06 101 VAL A O 1
ATOM 809 N N . SER A 1 102 ? -4.936 -4.029 12.412 1.00 96.19 102 SER A N 1
ATOM 810 C CA . SER A 1 102 ? -4.245 -5.147 13.063 1.00 96.19 102 SER A CA 1
ATOM 811 C C . SER A 1 102 ? -4.565 -6.500 12.423 1.00 96.19 102 SER A C 1
ATOM 813 O O . SER A 1 102 ? -3.661 -7.319 12.269 1.00 96.19 102 SER A O 1
ATOM 815 N N . ASP A 1 103 ? -5.807 -6.717 11.978 1.00 96.62 103 ASP A N 1
ATOM 816 C CA . ASP A 1 103 ? -6.229 -7.969 11.326 1.00 96.62 103 ASP A CA 1
ATOM 817 C C . ASP A 1 103 ? -5.585 -8.166 9.945 1.00 96.62 103 ASP A C 1
ATOM 819 O O . ASP A 1 103 ? -5.561 -9.274 9.409 1.00 96.62 103 ASP A O 1
ATOM 823 N N . MET A 1 104 ? -5.055 -7.095 9.346 1.00 96.12 104 MET A N 1
ATOM 824 C CA . MET A 1 104 ? -4.391 -7.145 8.041 1.00 96.12 104 MET A CA 1
ATOM 825 C C . MET A 1 104 ? -2.924 -7.580 8.117 1.00 96.12 104 MET A C 1
ATOM 827 O O . MET A 1 104 ? -2.296 -7.799 7.077 1.00 96.12 104 MET A O 1
ATOM 831 N N . SER A 1 105 ? -2.374 -7.727 9.324 1.00 91.06 105 SER A N 1
ATOM 832 C CA . SER A 1 105 ? -0.969 -8.069 9.524 1.00 91.06 105 SER A CA 1
ATOM 833 C C . SER A 1 105 ? -0.689 -9.558 9.329 1.00 91.06 105 SER A C 1
ATOM 835 O O . SER A 1 105 ? -1.327 -10.406 9.947 1.00 91.06 105 SER A O 1
ATOM 837 N N . VAL A 1 106 ? 0.331 -9.880 8.526 1.00 89.19 106 VAL A N 1
ATOM 838 C CA . VAL A 1 106 ? 0.819 -11.255 8.342 1.00 89.19 106 VAL A CA 1
ATOM 839 C C . VAL A 1 106 ? 2.257 -11.334 8.845 1.00 89.19 106 VAL A C 1
ATOM 841 O O . VAL A 1 106 ? 3.194 -10.847 8.217 1.00 89.19 106 VAL A O 1
ATOM 844 N N . MET A 1 107 ? 2.438 -11.935 10.021 1.00 88.50 107 MET A N 1
ATOM 845 C CA . MET A 1 107 ? 3.749 -12.046 10.667 1.00 88.50 107 ME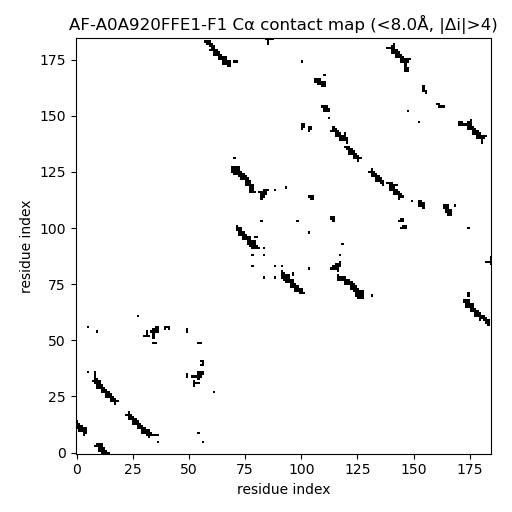T A CA 1
ATOM 846 C C . MET A 1 107 ? 4.533 -13.239 10.123 1.00 88.50 107 MET A C 1
ATOM 848 O O . MET A 1 107 ? 4.588 -14.306 10.737 1.00 88.50 107 MET A O 1
ATOM 852 N N . TYR A 1 108 ? 5.164 -13.045 8.967 1.00 93.06 108 TYR A N 1
ATOM 853 C CA . TYR A 1 108 ? 6.122 -14.000 8.417 1.00 93.06 108 TYR A CA 1
ATOM 854 C C . TYR A 1 108 ? 7.323 -14.212 9.356 1.00 93.06 108 TYR A C 1
ATOM 856 O O . TYR A 1 108 ? 7.700 -13.331 10.132 1.00 93.06 108 TYR A O 1
ATOM 864 N N . ALA A 1 109 ? 7.941 -15.398 9.288 1.00 92.44 109 ALA A N 1
ATOM 865 C CA . ALA A 1 109 ? 9.041 -15.777 10.180 1.00 92.44 109 ALA A CA 1
ATOM 866 C C . ALA A 1 109 ? 10.197 -14.764 10.135 1.00 92.44 109 ALA A C 1
ATOM 868 O O . ALA A 1 109 ? 10.639 -14.291 11.183 1.00 92.44 109 ALA A O 1
ATOM 869 N N . ARG A 1 110 ? 10.623 -14.382 8.925 1.00 91.62 110 ARG A N 1
ATOM 870 C CA . ARG A 1 110 ? 11.469 -13.210 8.677 1.00 91.62 110 ARG A CA 1
ATOM 871 C C . ARG A 1 110 ? 10.558 -12.058 8.228 1.00 91.62 110 ARG A C 1
ATOM 873 O O . ARG A 1 110 ? 9.732 -12.298 7.350 1.00 91.62 110 ARG A O 1
ATOM 880 N N . PRO A 1 111 ? 10.685 -10.843 8.791 1.00 93.06 111 PRO A N 1
ATOM 881 C CA . PRO A 1 111 ? 9.910 -9.699 8.326 1.00 93.06 111 PRO A CA 1
ATOM 882 C C . PRO A 1 111 ? 10.142 -9.448 6.836 1.00 93.06 111 PRO A C 1
ATOM 884 O O . PRO A 1 111 ? 11.283 -9.462 6.368 1.00 93.06 111 PRO A O 1
ATOM 887 N N . GLN A 1 112 ? 9.043 -9.242 6.123 1.00 91.75 112 GLN A N 1
ATOM 888 C CA . GLN A 1 112 ? 8.977 -8.966 4.692 1.00 91.75 112 GLN A CA 1
ATOM 889 C C . GLN A 1 112 ? 7.707 -8.155 4.410 1.00 91.75 112 GLN A C 1
ATOM 891 O O . GLN A 1 112 ? 6.877 -7.982 5.305 1.00 91.75 112 GLN A O 1
ATOM 896 N N . TYR A 1 113 ? 7.551 -7.663 3.180 1.00 92.31 113 TYR A N 1
ATOM 897 C CA . TYR A 1 113 ? 6.301 -7.038 2.752 1.00 92.31 113 TYR A CA 1
ATOM 898 C C . TYR A 1 113 ? 5.123 -8.016 2.892 1.00 92.31 113 TYR A C 1
ATOM 900 O O . TYR A 1 113 ? 5.272 -9.211 2.630 1.00 92.31 113 TYR A O 1
ATOM 908 N N . PHE A 1 114 ? 3.976 -7.500 3.336 1.00 94.88 114 PHE A N 1
ATOM 909 C CA . PHE A 1 114 ? 2.758 -8.274 3.534 1.00 94.88 114 PHE A CA 1
ATOM 910 C C . PHE A 1 114 ? 1.500 -7.402 3.460 1.00 94.88 114 PHE A C 1
ATOM 912 O O . PHE A 1 114 ? 1.554 -6.169 3.431 1.00 94.88 114 PHE A O 1
ATOM 919 N N . GLY A 1 115 ? 0.348 -8.062 3.538 1.00 95.62 115 GLY A N 1
ATOM 920 C CA . GLY A 1 115 ? -0.956 -7.460 3.779 1.00 95.62 115 GLY A CA 1
ATOM 921 C C . GLY A 1 115 ? -1.606 -6.899 2.525 1.00 95.62 115 GLY A C 1
ATOM 922 O O . GLY A 1 115 ? -2.640 -6.244 2.637 1.00 95.62 115 GLY A O 1
ATOM 923 N N . ASN A 1 116 ? -1.041 -7.163 1.348 1.00 97.44 116 ASN A N 1
ATOM 924 C CA . ASN A 1 116 ? -1.587 -6.695 0.087 1.00 97.44 116 ASN A CA 1
ATOM 925 C C . ASN A 1 116 ? -3.003 -7.235 -0.161 1.00 97.44 116 ASN A C 1
ATOM 927 O O . ASN A 1 116 ? -3.356 -8.360 0.217 1.00 97.44 116 ASN A O 1
ATOM 931 N N . ARG A 1 117 ? -3.831 -6.407 -0.786 1.00 98.12 117 ARG A N 1
ATOM 932 C CA . ARG A 1 117 ? -5.135 -6.756 -1.346 1.00 98.12 117 ARG A CA 1
ATOM 933 C C . ARG A 1 117 ? -5.157 -6.217 -2.760 1.00 98.12 117 ARG A C 1
ATOM 935 O O . ARG A 1 117 ? -4.947 -5.020 -2.936 1.00 98.12 117 ARG A O 1
ATOM 942 N N . CYS A 1 118 ? -5.445 -7.059 -3.743 1.00 98.12 118 CYS A N 1
ATOM 943 C CA . CYS A 1 118 ? -5.511 -6.660 -5.141 1.00 98.12 118 CYS A CA 1
ATOM 944 C C . CYS A 1 118 ? -6.929 -6.317 -5.609 1.00 98.12 118 CYS A C 1
ATOM 946 O O . CYS A 1 118 ? -7.936 -6.655 -4.978 1.00 98.12 118 CYS A O 1
ATOM 948 N N . ASP A 1 119 ? -6.993 -5.732 -6.805 1.00 98.12 119 ASP A N 1
ATOM 949 C CA . ASP A 1 119 ? -8.217 -5.515 -7.576 1.00 98.12 119 ASP A CA 1
ATOM 950 C C . ASP A 1 119 ? -9.287 -4.711 -6.797 1.00 98.12 119 ASP A C 1
ATOM 952 O O . ASP A 1 119 ? -10.480 -5.034 -6.825 1.00 98.12 119 ASP A O 1
ATOM 956 N N . ASN A 1 120 ? -8.885 -3.669 -6.067 1.00 98.69 120 ASN A N 1
ATOM 957 C CA . ASN A 1 120 ? -9.790 -2.840 -5.268 1.00 98.69 120 ASN A CA 1
ATOM 958 C C . ASN A 1 120 ? -10.381 -1.698 -6.087 1.00 98.69 120 ASN A C 1
ATOM 960 O O . ASN A 1 120 ? -9.726 -1.124 -6.950 1.00 98.69 120 ASN A O 1
ATOM 964 N N . ARG A 1 121 ? -11.638 -1.369 -5.790 1.00 98.50 121 ARG A N 1
ATOM 965 C CA . ARG A 1 121 ? -12.381 -0.254 -6.393 1.00 98.50 121 ARG A CA 1
ATOM 966 C C . ARG A 1 121 ? -12.406 0.949 -5.462 1.00 98.50 121 ARG A C 1
ATOM 968 O O . ARG A 1 121 ? -12.277 2.086 -5.904 1.00 98.50 121 ARG A O 1
ATOM 975 N N . TRP A 1 122 ? -12.575 0.684 -4.170 1.00 98.75 122 TRP A N 1
ATOM 976 C CA . TRP A 1 122 ? -12.479 1.688 -3.124 1.00 98.75 122 TRP A CA 1
ATOM 977 C C . TRP A 1 122 ? -11.981 1.074 -1.817 1.00 98.75 122 TRP A C 1
ATOM 979 O O . TRP A 1 122 ? -12.164 -0.120 -1.559 1.00 98.75 122 TRP A O 1
ATOM 989 N N . LEU A 1 123 ? -11.377 1.930 -1.001 1.00 98.75 123 LEU A N 1
ATOM 990 C CA . LEU A 1 123 ? -10.889 1.662 0.346 1.00 98.75 123 LEU A CA 1
ATOM 991 C C . LEU A 1 123 ? -11.360 2.795 1.257 1.00 98.75 123 LEU A C 1
ATOM 993 O O . LEU A 1 123 ? -11.344 3.959 0.871 1.00 98.75 123 LEU A O 1
ATOM 997 N N . GLU A 1 124 ? -11.752 2.458 2.470 1.00 98.75 124 GLU A N 1
ATOM 998 C CA . GLU A 1 124 ? -12.111 3.384 3.527 1.00 98.75 124 GLU A CA 1
ATOM 999 C C . GLU A 1 124 ? -11.291 3.038 4.771 1.00 98.75 124 GLU A C 1
ATOM 1001 O O . GLU A 1 124 ? -11.230 1.870 5.169 1.00 98.75 124 GLU A O 1
ATOM 1006 N N . ILE A 1 125 ? -10.650 4.046 5.362 1.00 98.69 125 ILE A N 1
ATOM 1007 C CA . ILE A 1 125 ? -9.923 3.923 6.622 1.00 98.69 125 ILE A CA 1
ATOM 1008 C C . ILE A 1 125 ? -10.371 5.016 7.585 1.00 98.69 125 ILE A C 1
ATOM 1010 O O . ILE A 1 125 ? -10.204 6.203 7.307 1.00 98.69 125 ILE A O 1
ATOM 1014 N N . THR A 1 126 ? -10.979 4.617 8.699 1.00 98.75 126 THR A N 1
ATOM 1015 C CA . THR A 1 126 ? -11.648 5.531 9.632 1.00 98.75 126 THR A CA 1
ATOM 1016 C C . THR A 1 126 ? -11.249 5.286 11.074 1.00 98.75 126 THR A C 1
ATOM 1018 O O . THR A 1 126 ? -10.740 4.227 11.452 1.00 98.75 126 THR A O 1
ATOM 1021 N N . ASN A 1 127 ? -11.487 6.298 11.900 1.00 98.50 127 ASN A N 1
ATOM 1022 C CA . ASN A 1 127 ? -11.504 6.158 13.343 1.00 98.50 127 ASN A CA 1
ATOM 1023 C C . ASN A 1 127 ? -12.870 5.635 13.829 1.00 98.50 127 ASN A C 1
ATOM 1025 O O . ASN A 1 127 ? -13.751 5.272 13.047 1.00 98.50 127 ASN A O 1
ATOM 1029 N N . ASN A 1 128 ? -13.059 5.580 15.147 1.00 97.94 128 ASN A N 1
ATOM 1030 C CA . ASN A 1 128 ? -14.292 5.060 15.746 1.00 97.94 128 ASN A CA 1
ATOM 1031 C C . ASN A 1 128 ? -15.509 5.991 15.605 1.00 97.94 128 ASN A C 1
ATOM 1033 O O . ASN A 1 128 ? -16.629 5.526 15.796 1.00 97.94 128 ASN A O 1
ATOM 1037 N N . SER A 1 129 ? -15.319 7.276 15.287 1.00 97.75 129 SER A N 1
ATOM 1038 C CA . SER A 1 129 ? -16.426 8.204 15.014 1.00 97.75 129 SER A CA 1
ATOM 1039 C C . SER A 1 129 ? -16.840 8.223 13.539 1.00 97.75 129 SER A C 1
ATOM 1041 O O . SER A 1 129 ? -17.777 8.932 13.182 1.00 97.75 129 SER A O 1
ATOM 1043 N N . GLY A 1 130 ? -16.169 7.439 12.685 1.00 97.00 130 GLY A N 1
ATOM 1044 C CA . GLY A 1 130 ? -16.416 7.390 11.243 1.00 97.00 130 GLY A CA 1
ATOM 1045 C C . GLY A 1 130 ? -15.684 8.473 10.445 1.00 97.00 130 GLY A C 1
ATOM 1046 O O . GLY A 1 130 ? -15.844 8.536 9.229 1.00 97.00 130 GLY A O 1
ATOM 1047 N N . LEU A 1 131 ? -14.860 9.306 11.090 1.00 97.88 131 LEU A N 1
ATOM 1048 C CA . LEU A 1 131 ? -13.980 10.248 10.400 1.00 97.88 131 LEU A CA 1
ATOM 1049 C C . LEU A 1 131 ? -12.798 9.490 9.786 1.00 97.88 131 LEU A C 1
ATOM 1051 O O . LEU A 1 131 ? -12.196 8.635 10.438 1.00 97.88 131 LEU A O 1
ATOM 1055 N N . GLY A 1 132 ? -12.427 9.817 8.550 1.00 96.94 132 GLY A N 1
ATOM 1056 C CA . GLY A 1 132 ? -11.293 9.176 7.897 1.00 96.94 132 GLY A CA 1
ATOM 1057 C C . GLY A 1 132 ? -11.150 9.497 6.422 1.00 96.94 132 GLY A C 1
ATOM 1058 O O . GLY A 1 132 ? -11.669 10.498 5.930 1.00 96.94 132 GLY A O 1
ATOM 1059 N N . LEU A 1 133 ? -10.422 8.631 5.725 1.00 97.12 133 LEU A N 1
ATOM 1060 C CA . LEU A 1 133 ? -10.160 8.747 4.298 1.00 97.12 133 LEU A CA 1
ATOM 1061 C C . LEU A 1 133 ? -10.966 7.703 3.538 1.00 97.12 133 LEU A C 1
ATOM 1063 O O . LEU A 1 133 ? -10.975 6.526 3.901 1.00 97.12 133 LEU A O 1
ATOM 1067 N N . LYS A 1 134 ? -11.574 8.127 2.429 1.00 98.12 134 LYS A N 1
ATOM 1068 C CA . LYS A 1 134 ? -12.135 7.223 1.430 1.00 98.12 134 LYS A CA 1
ATOM 1069 C C . LYS A 1 134 ? -11.431 7.434 0.102 1.00 98.12 134 LYS A C 1
ATOM 1071 O O . LYS A 1 134 ? -11.424 8.533 -0.443 1.00 98.12 134 LYS A O 1
ATOM 1076 N N . ILE A 1 135 ? -10.826 6.367 -0.394 1.00 98.56 135 ILE A N 1
ATOM 1077 C CA . ILE A 1 135 ? -9.964 6.351 -1.567 1.00 98.56 135 ILE A CA 1
ATOM 1078 C C . ILE A 1 135 ? -10.685 5.596 -2.673 1.00 98.56 135 ILE A C 1
ATOM 1080 O O . ILE A 1 135 ? -11.167 4.482 -2.463 1.00 98.56 135 ILE A O 1
ATOM 1084 N N . TYR A 1 136 ? -10.729 6.205 -3.852 1.00 98.06 136 TYR A N 1
ATOM 1085 C CA . TYR A 1 136 ? -11.262 5.618 -5.074 1.00 98.06 136 TYR A CA 1
ATOM 1086 C C . TYR A 1 136 ? -10.141 5.523 -6.103 1.00 98.06 136 TYR A C 1
ATOM 1088 O O . TYR A 1 136 ? -9.314 6.429 -6.200 1.00 98.06 136 TYR A O 1
ATOM 1096 N N . GLY A 1 137 ? -10.124 4.436 -6.867 1.00 94.94 137 GLY A N 1
ATOM 1097 C CA . GLY A 1 137 ? -9.258 4.325 -8.034 1.00 94.94 137 GLY A CA 1
ATOM 1098 C C . GLY A 1 137 ? -10.001 4.724 -9.305 1.00 94.94 137 GLY A C 1
ATOM 1099 O O . GLY A 1 137 ? -11.145 4.318 -9.498 1.00 94.94 137 GLY A O 1
ATOM 1100 N N . ASP A 1 138 ? -9.334 5.464 -10.195 1.00 93.50 138 ASP A N 1
ATOM 1101 C CA . ASP A 1 138 ? -9.779 5.613 -11.593 1.00 93.50 138 ASP A CA 1
ATOM 1102 C C . ASP A 1 138 ? -9.700 4.258 -12.343 1.00 93.50 138 ASP A C 1
ATOM 1104 O O . ASP A 1 138 ? -10.373 4.039 -13.350 1.00 93.50 138 ASP A O 1
ATOM 1108 N N . SER A 1 139 ? -8.895 3.328 -11.821 1.00 95.19 139 SER A N 1
ATOM 1109 C CA . SER A 1 139 ? -8.776 1.923 -12.206 1.00 95.19 139 SER A CA 1
ATOM 1110 C C . SER A 1 139 ? -8.701 1.042 -10.952 1.00 95.19 139 SER A C 1
ATOM 1112 O O . SER A 1 139 ? -8.679 1.537 -9.822 1.00 95.19 139 SER A O 1
ATOM 1114 N N . LEU A 1 140 ? -8.669 -0.281 -11.138 1.00 97.81 140 LEU A N 1
ATOM 1115 C CA . LEU A 1 140 ? -8.410 -1.194 -10.029 1.00 97.81 140 LEU A CA 1
ATOM 1116 C C . LEU A 1 140 ? -7.017 -0.942 -9.442 1.00 97.81 140 LEU A C 1
ATOM 1118 O O . LEU A 1 140 ? -6.052 -0.804 -10.190 1.00 97.81 140 LEU A O 1
ATOM 1122 N N . PHE A 1 141 ? -6.926 -0.925 -8.115 1.00 98.31 141 PHE A N 1
ATOM 1123 C CA . PHE A 1 141 ? -5.677 -0.688 -7.394 1.00 98.31 141 PHE A CA 1
ATOM 1124 C C . PHE A 1 141 ? -5.421 -1.752 -6.327 1.00 98.31 141 PHE A C 1
ATOM 1126 O O . PHE A 1 141 ? -6.334 -2.456 -5.879 1.00 98.31 141 PHE A O 1
ATOM 1133 N N . ASN A 1 142 ? -4.176 -1.829 -5.879 1.00 98.38 142 ASN A N 1
ATOM 1134 C CA . ASN A 1 142 ? -3.753 -2.661 -4.766 1.00 98.38 142 ASN A CA 1
ATOM 1135 C C . ASN A 1 142 ? -3.533 -1.787 -3.528 1.00 98.38 142 ASN A C 1
ATOM 1137 O O . ASN A 1 142 ? -3.179 -0.613 -3.644 1.00 98.38 142 ASN A O 1
ATOM 1141 N N . PHE A 1 143 ? -3.759 -2.328 -2.335 1.00 98.44 143 PHE A N 1
ATOM 1142 C CA . PHE A 1 143 ? -3.406 -1.619 -1.109 1.00 98.44 143 PHE A CA 1
ATOM 1143 C C . PHE A 1 143 ? -2.860 -2.565 -0.050 1.00 98.44 143 PHE A C 1
ATOM 1145 O O . PHE A 1 143 ? -3.236 -3.735 0.014 1.00 98.44 143 PHE A O 1
ATOM 1152 N N . SER A 1 144 ? -2.027 -2.023 0.832 1.00 97.88 144 SER A N 1
ATOM 1153 C CA . SER A 1 144 ? -1.672 -2.669 2.092 1.00 97.88 144 SER A CA 1
ATOM 1154 C C . SER A 1 144 ? -1.673 -1.652 3.219 1.00 97.88 144 SER A C 1
ATOM 1156 O O . SER A 1 144 ? -1.342 -0.484 3.016 1.00 97.88 144 SER A O 1
ATOM 1158 N N . VAL A 1 145 ? -2.051 -2.091 4.415 1.00 98.06 145 VAL A N 1
ATOM 1159 C CA . VAL A 1 145 ? -2.088 -1.236 5.599 1.00 98.06 145 VAL A CA 1
ATOM 1160 C C . VAL A 1 145 ? -1.610 -2.005 6.822 1.00 98.06 145 VAL A C 1
ATOM 1162 O O . VAL A 1 145 ? -1.972 -3.166 7.007 1.00 98.06 145 VAL A O 1
ATOM 1165 N N . SER A 1 146 ? -0.751 -1.388 7.634 1.00 97.50 146 SER A N 1
ATOM 1166 C CA . SER A 1 146 ? -0.244 -2.002 8.865 1.00 97.50 146 SER A CA 1
ATOM 1167 C C . SER A 1 146 ? 0.316 -0.964 9.842 1.00 97.50 146 SER A C 1
ATOM 1169 O O . SER A 1 146 ? 0.479 0.206 9.501 1.00 97.50 146 SER A O 1
ATOM 1171 N N . HIS A 1 147 ? 0.686 -1.414 11.040 1.00 97.50 147 HIS A N 1
ATOM 1172 C CA . HIS A 1 147 ? 1.452 -0.630 12.016 1.00 97.50 147 HIS A CA 1
ATOM 1173 C C . HIS A 1 147 ? 2.979 -0.715 11.807 1.00 97.50 147 HIS A C 1
ATOM 1175 O O . HIS A 1 147 ? 3.755 -0.417 12.715 1.00 97.50 147 HIS A O 1
ATOM 1181 N N . TYR A 1 148 ? 3.433 -1.145 10.626 1.00 96.62 148 TYR A N 1
ATOM 1182 C CA . TYR A 1 148 ? 4.846 -1.258 10.274 1.00 96.62 148 TYR A CA 1
ATOM 1183 C C . TYR A 1 148 ? 5.132 -0.450 9.010 1.00 96.62 148 TYR A C 1
ATOM 1185 O O . TYR A 1 148 ? 4.478 -0.609 7.978 1.00 96.62 148 TYR A O 1
ATOM 1193 N N . SER A 1 149 ? 6.138 0.418 9.077 1.00 94.75 149 SER A N 1
ATOM 1194 C CA . SER A 1 149 ? 6.653 1.101 7.895 1.00 94.75 149 SER A CA 1
ATOM 1195 C C . SER A 1 149 ? 7.420 0.116 7.008 1.00 94.75 149 SER A C 1
ATOM 1197 O O . SER A 1 149 ? 7.900 -0.922 7.471 1.00 94.75 149 SER A O 1
ATOM 1199 N N . GLN A 1 150 ? 7.621 0.462 5.733 1.00 90.81 150 GLN A N 1
ATOM 1200 C CA . GLN A 1 150 ? 8.432 -0.364 4.828 1.00 90.81 150 GLN A CA 1
ATOM 1201 C C . GLN A 1 150 ? 9.856 -0.590 5.368 1.00 90.81 150 GLN A C 1
ATOM 1203 O O . GLN A 1 150 ? 10.387 -1.690 5.263 1.00 90.81 150 GLN A O 1
ATOM 1208 N N . LYS A 1 151 ? 10.438 0.416 6.035 1.00 91.88 151 LYS A N 1
ATOM 1209 C CA . LYS A 1 151 ? 11.761 0.315 6.673 1.00 91.88 151 LYS A CA 1
ATOM 1210 C C . LYS A 1 151 ? 11.792 -0.667 7.846 1.00 91.88 151 LYS A C 1
ATOM 1212 O O . LYS A 1 151 ? 12.833 -1.260 8.114 1.00 91.88 151 LYS A O 1
ATOM 1217 N N . ASP A 1 152 ? 10.677 -0.845 8.555 1.00 93.19 152 ASP A N 1
ATOM 1218 C CA . ASP A 1 152 ? 10.613 -1.824 9.646 1.00 93.19 152 ASP A CA 1
ATOM 1219 C C . ASP A 1 152 ? 10.667 -3.250 9.086 1.00 93.19 152 ASP A C 1
ATOM 1221 O O . ASP A 1 152 ? 11.379 -4.105 9.624 1.00 93.19 152 ASP A O 1
ATOM 1225 N N . LEU A 1 153 ? 9.947 -3.476 7.983 1.00 92.50 153 LEU A N 1
ATOM 1226 C CA . LEU A 1 153 ? 9.839 -4.766 7.301 1.00 92.50 153 LEU A CA 1
ATOM 1227 C C . LEU A 1 153 ? 11.067 -5.109 6.449 1.00 92.50 153 LEU A C 1
ATOM 1229 O O . LEU A 1 153 ? 11.310 -6.288 6.193 1.00 92.50 153 LEU A O 1
ATOM 1233 N N . ASP A 1 154 ? 11.867 -4.118 6.055 1.00 90.31 154 ASP A N 1
ATOM 1234 C CA . ASP A 1 154 ? 13.114 -4.347 5.335 1.00 90.31 154 ASP A CA 1
ATOM 1235 C C . ASP A 1 154 ? 14.176 -4.964 6.262 1.00 90.31 154 ASP A C 1
ATOM 1237 O O . ASP A 1 154 ? 14.662 -4.373 7.237 1.00 90.31 154 ASP A O 1
ATOM 1241 N N . SER A 1 155 ? 14.517 -6.215 5.970 1.00 85.62 155 SER A N 1
ATOM 1242 C CA . SER A 1 155 ? 15.542 -6.976 6.679 1.00 85.62 155 SER A CA 1
ATOM 1243 C C . SER A 1 155 ? 16.880 -6.982 5.941 1.00 85.62 155 SER A C 1
ATOM 124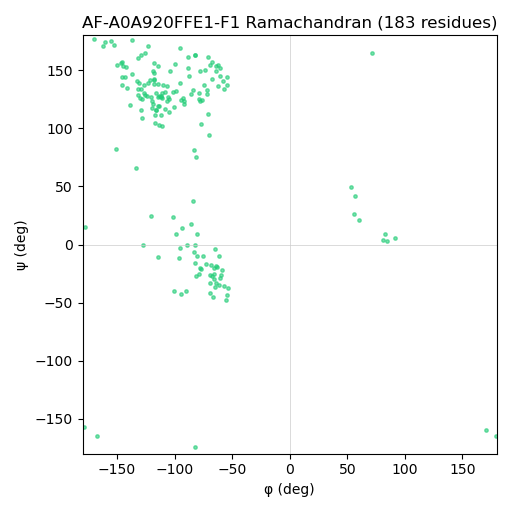5 O O . SER A 1 155 ? 17.753 -7.751 6.338 1.00 85.62 155 SER A O 1
ATOM 1247 N N . GLY A 1 156 ? 17.047 -6.185 4.885 1.00 85.31 156 GLY A N 1
ATOM 1248 C CA . GLY A 1 156 ? 18.251 -6.109 4.067 1.00 85.31 156 GLY A CA 1
ATOM 1249 C C . GLY A 1 156 ? 18.488 -7.334 3.166 1.00 85.31 156 GLY A C 1
ATOM 1250 O O . GLY A 1 156 ? 17.903 -8.408 3.374 1.00 85.31 156 GLY A O 1
ATOM 1251 N N . PRO A 1 157 ? 19.391 -7.203 2.175 1.00 79.81 157 PRO A N 1
ATOM 1252 C CA . PRO A 1 157 ? 19.635 -8.239 1.170 1.00 79.81 157 PRO A CA 1
ATOM 1253 C C . PRO A 1 157 ? 20.326 -9.480 1.751 1.00 79.81 157 PRO A C 1
ATOM 1255 O O . PRO A 1 157 ? 20.050 -10.605 1.339 1.00 79.81 157 PRO A O 1
ATOM 1258 N N . LEU A 1 158 ? 21.194 -9.304 2.752 1.00 80.62 158 LEU A N 1
ATOM 1259 C CA . LEU A 1 158 ? 21.957 -10.393 3.353 1.00 80.62 158 LEU A CA 1
ATOM 1260 C C . LEU A 1 158 ? 21.309 -10.836 4.665 1.00 80.62 158 LEU A C 1
ATOM 1262 O O . LEU A 1 158 ? 21.216 -10.089 5.633 1.00 80.62 158 LEU A O 1
ATOM 1266 N N . LYS A 1 159 ? 20.879 -12.097 4.735 1.00 78.88 159 LYS A N 1
ATOM 1267 C CA . LYS A 1 159 ? 20.315 -12.658 5.975 1.00 78.88 159 LYS A CA 1
ATOM 1268 C C . LYS A 1 159 ? 21.330 -12.659 7.124 1.00 78.88 159 LYS A C 1
ATOM 1270 O O . LYS A 1 159 ? 20.951 -12.475 8.276 1.00 78.88 159 LYS A O 1
ATOM 1275 N N . SER A 1 160 ? 22.608 -12.868 6.809 1.00 82.62 160 SER A N 1
ATOM 1276 C CA . SER A 1 160 ? 23.700 -12.906 7.786 1.00 82.62 160 SER A CA 1
ATOM 1277 C C . SER A 1 160 ? 23.977 -11.552 8.442 1.00 82.62 160 SER A C 1
ATOM 1279 O O . SER A 1 160 ? 24.432 -11.535 9.580 1.00 82.62 160 SER A O 1
ATOM 1281 N N . SER A 1 161 ? 23.687 -10.429 7.773 1.00 81.56 161 SER A N 1
ATOM 1282 C CA . SER A 1 161 ? 23.912 -9.093 8.343 1.00 81.56 161 SER A CA 1
ATOM 1283 C C . SER A 1 161 ? 22.827 -8.666 9.331 1.00 81.56 161 SER A C 1
ATOM 1285 O O . SER A 1 161 ? 23.069 -7.825 10.191 1.00 81.56 161 SER A O 1
ATOM 1287 N N . THR A 1 162 ? 21.620 -9.217 9.203 1.00 79.62 162 THR A N 1
ATOM 1288 C CA . THR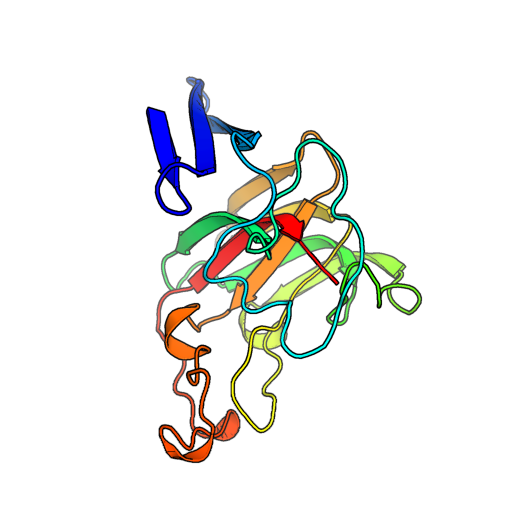 A 1 162 ? 20.410 -8.696 9.854 1.00 79.62 162 THR A CA 1
ATOM 1289 C C . THR A 1 162 ? 19.427 -9.834 10.130 1.00 79.62 162 THR A C 1
ATOM 1291 O O . THR A 1 162 ? 18.464 -10.064 9.395 1.00 79.62 162 THR A O 1
ATOM 1294 N N . GLN A 1 163 ? 19.656 -10.555 11.231 1.00 83.38 163 GLN A N 1
ATOM 1295 C CA . GLN A 1 163 ? 18.723 -11.575 11.709 1.00 83.38 163 GLN A CA 1
ATOM 1296 C C . GLN A 1 163 ? 17.527 -10.911 12.410 1.00 83.38 163 GLN A C 1
ATOM 1298 O O . GLN A 1 163 ? 17.629 -10.477 13.558 1.00 83.38 163 GLN A O 1
ATOM 1303 N N . LYS A 1 164 ? 16.381 -10.851 11.726 1.00 87.69 164 LYS A N 1
ATOM 1304 C CA . LYS A 1 164 ? 15.114 -10.331 12.263 1.00 87.69 164 LYS A CA 1
ATOM 1305 C C . LYS A 1 164 ? 14.042 -11.420 12.273 1.00 87.69 164 LYS A C 1
ATOM 1307 O O . LYS A 1 164 ? 13.989 -12.246 11.365 1.00 87.69 164 LYS A O 1
ATOM 1312 N N . HIS A 1 165 ? 13.149 -11.367 13.262 1.00 90.44 165 HIS A N 1
ATOM 1313 C CA . HIS A 1 165 ? 12.026 -12.296 13.397 1.00 90.44 165 HIS A CA 1
ATOM 1314 C C . HIS A 1 165 ? 10.704 -11.534 13.509 1.00 90.44 165 HIS A C 1
ATOM 1316 O O . HIS A 1 165 ? 10.588 -10.659 14.367 1.00 90.44 165 HIS A O 1
ATOM 1322 N N . GLY A 1 166 ? 9.702 -11.888 12.695 1.00 89.19 166 GLY A N 1
ATOM 1323 C CA . GLY A 1 166 ? 8.412 -11.181 12.631 1.00 89.19 166 GLY A CA 1
ATOM 1324 C C . GLY A 1 166 ? 7.726 -11.051 13.988 1.00 89.19 166 GLY A C 1
ATOM 1325 O O . GLY A 1 166 ? 7.314 -9.967 14.379 1.00 89.19 166 GLY A O 1
ATOM 1326 N N . LYS A 1 167 ? 7.723 -12.127 14.782 1.00 87.94 167 LYS A N 1
ATOM 1327 C CA . LYS A 1 167 ? 7.112 -12.140 16.122 1.00 87.94 167 LYS A CA 1
ATOM 1328 C C . LYS A 1 167 ? 7.782 -11.192 17.133 1.00 87.94 167 LYS A C 1
ATOM 1330 O O . LYS A 1 167 ? 7.187 -10.884 18.159 1.00 87.94 167 LYS A O 1
ATOM 1335 N N . LEU A 1 168 ? 9.015 -10.754 16.874 1.00 91.88 168 LEU A N 1
ATOM 1336 C CA . LEU A 1 168 ? 9.752 -9.822 17.737 1.00 91.88 168 LEU A CA 1
ATOM 1337 C C . LEU A 1 168 ? 9.603 -8.362 17.286 1.00 91.88 168 LEU A C 1
ATOM 1339 O O . LEU A 1 168 ? 10.124 -7.459 17.943 1.00 91.88 168 LEU A O 1
ATOM 1343 N N . MET A 1 169 ? 8.906 -8.122 16.174 1.00 91.81 169 MET A N 1
ATOM 1344 C CA . MET A 1 169 ? 8.660 -6.784 15.659 1.00 91.81 169 MET A CA 1
ATOM 1345 C C . MET A 1 169 ? 7.653 -6.053 16.545 1.00 91.81 169 MET A C 1
ATOM 1347 O O . MET A 1 169 ? 6.560 -6.551 16.815 1.00 91.81 169 MET A O 1
ATOM 1351 N N . LYS A 1 170 ? 7.996 -4.832 16.957 1.00 93.62 170 LYS A N 1
ATOM 1352 C CA . LYS A 1 170 ? 7.094 -3.966 17.722 1.00 93.62 170 LYS A CA 1
ATOM 1353 C C . LYS A 1 170 ? 6.300 -3.077 16.760 1.00 93.62 170 LYS A C 1
ATOM 1355 O O . LYS A 1 170 ? 6.941 -2.388 15.965 1.00 93.62 170 LYS A O 1
ATOM 1360 N N . PRO A 1 171 ? 4.956 -3.101 16.792 1.00 95.62 171 PRO A N 1
ATOM 1361 C CA . PRO A 1 171 ? 4.156 -2.196 15.976 1.00 95.62 171 PRO A CA 1
ATOM 1362 C C . PRO A 1 171 ? 4.400 -0.746 16.405 1.00 95.62 171 PRO A C 1
ATOM 1364 O O . PRO A 1 171 ? 4.682 -0.470 17.574 1.00 95.62 171 PRO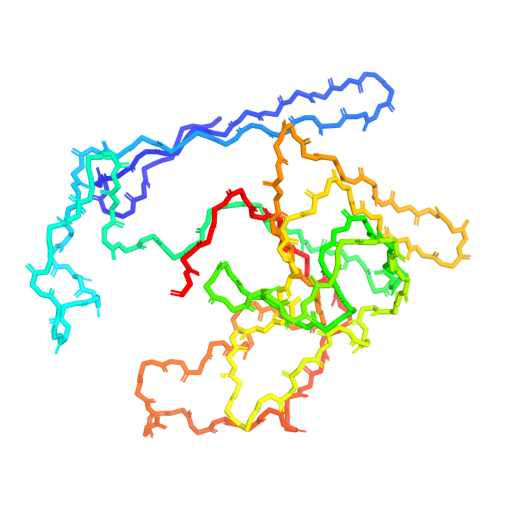 A O 1
ATOM 1367 N N . ARG A 1 172 ? 4.297 0.177 15.453 1.00 97.12 172 ARG A N 1
ATOM 1368 C CA . ARG A 1 172 ? 4.281 1.619 15.710 1.00 97.12 172 ARG A CA 1
ATOM 1369 C C . ARG A 1 172 ? 2.876 2.067 16.101 1.00 97.12 172 ARG A C 1
ATOM 1371 O O . ARG A 1 172 ? 1.899 1.370 15.843 1.00 97.12 172 ARG A O 1
ATOM 1378 N N . GLU A 1 173 ? 2.775 3.257 16.685 1.00 97.06 173 GLU A N 1
ATOM 1379 C CA . GLU A 1 173 ? 1.470 3.882 16.932 1.00 97.06 173 GLU A CA 1
ATOM 1380 C C . GLU A 1 173 ? 0.786 4.247 15.610 1.00 97.06 173 GLU A C 1
ATOM 1382 O O . GLU A 1 173 ? -0.388 3.945 15.409 1.00 97.06 173 GLU A O 1
ATOM 1387 N N . ASN A 1 174 ? 1.544 4.836 14.684 1.00 97.69 174 ASN A N 1
ATOM 1388 C CA . ASN A 1 174 ? 1.036 5.288 13.394 1.00 97.69 174 ASN A CA 1
ATOM 1389 C C . ASN A 1 174 ? 0.623 4.119 12.489 1.00 97.69 174 ASN A C 1
ATOM 1391 O O . ASN A 1 174 ? 1.106 2.988 12.616 1.00 97.69 174 ASN A O 1
ATOM 1395 N N . VAL A 1 175 ? -0.265 4.425 11.546 1.00 98.31 175 VAL A N 1
ATOM 1396 C CA . VAL A 1 175 ? -0.748 3.499 10.523 1.00 98.31 175 VAL A CA 1
ATOM 1397 C C . VAL A 1 175 ? -0.117 3.856 9.183 1.00 98.31 175 VAL A C 1
ATOM 1399 O O . VAL A 1 175 ? -0.208 4.990 8.721 1.00 98.31 175 VAL A O 1
ATOM 1402 N N . PHE A 1 176 ? 0.501 2.875 8.533 1.00 98.19 176 PHE A N 1
ATOM 1403 C CA . PHE A 1 176 ? 1.132 3.032 7.227 1.00 98.19 176 PHE A CA 1
ATOM 1404 C C . PHE A 1 176 ? 0.249 2.393 6.169 1.00 98.19 176 PHE A C 1
ATOM 1406 O O . PHE A 1 176 ? 0.083 1.173 6.157 1.00 98.19 176 PHE A O 1
ATOM 1413 N N . LEU A 1 177 ? -0.297 3.218 5.282 1.00 98.25 177 LEU A N 1
ATOM 1414 C CA . LEU A 1 177 ? -1.136 2.801 4.166 1.00 98.25 177 LEU A CA 1
ATOM 1415 C C . LEU A 1 177 ? -0.366 2.980 2.858 1.00 98.25 177 LEU A C 1
ATOM 1417 O O . LEU A 1 177 ? 0.182 4.045 2.594 1.00 98.25 177 LEU A O 1
ATOM 1421 N N . ASN A 1 178 ? -0.364 1.959 2.012 1.00 97.81 178 ASN A N 1
ATOM 1422 C CA . ASN A 1 178 ? 0.110 2.052 0.639 1.00 97.81 178 ASN A CA 1
ATOM 1423 C C . ASN A 1 178 ? -1.060 1.844 -0.320 1.00 97.81 178 ASN A C 1
ATOM 1425 O O . ASN A 1 178 ? -1.872 0.948 -0.097 1.00 97.81 178 ASN A O 1
ATOM 1429 N N . VAL A 1 179 ? -1.118 2.642 -1.383 1.00 98.00 179 VAL A N 1
ATOM 1430 C CA . VAL A 1 179 ? -2.105 2.538 -2.464 1.00 98.00 179 VAL A CA 1
ATOM 1431 C C . VAL A 1 179 ? -1.356 2.511 -3.787 1.00 98.00 179 VAL A C 1
ATOM 1433 O O . VAL A 1 179 ? -0.8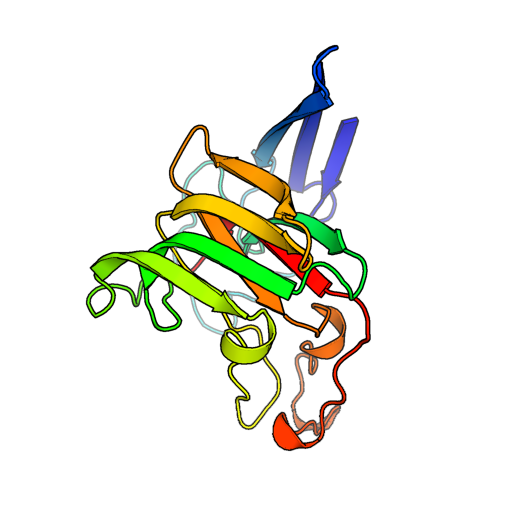12 3.530 -4.216 1.00 98.00 179 VAL A O 1
ATOM 1436 N N . ASP A 1 180 ? -1.336 1.350 -4.431 1.00 97.31 180 ASP A N 1
ATOM 1437 C CA . ASP A 1 180 ? -0.512 1.075 -5.600 1.00 97.31 180 ASP A CA 1
ATOM 1438 C C . ASP A 1 180 ? -1.368 0.852 -6.845 1.00 97.31 180 ASP A C 1
ATOM 1440 O O . ASP A 1 180 ? -2.271 0.016 -6.863 1.00 97.31 180 ASP A O 1
ATOM 1444 N N . GLY A 1 181 ? -1.056 1.586 -7.913 1.00 95.44 181 GLY A N 1
ATOM 1445 C CA . GLY A 1 181 ? -1.629 1.334 -9.239 1.00 95.44 181 GLY A CA 1
ATOM 1446 C C . GLY A 1 181 ? -0.904 0.212 -9.985 1.00 95.44 181 GLY A C 1
ATOM 1447 O O . GLY A 1 181 ? -1.420 -0.312 -10.967 1.00 95.44 181 GLY A O 1
ATOM 1448 N N . TYR A 1 182 ? 0.292 -0.155 -9.519 1.00 92.31 182 TYR A N 1
ATOM 1449 C CA . TYR A 1 182 ? 1.103 -1.232 -10.067 1.00 92.31 182 TYR A CA 1
ATOM 1450 C C . TYR A 1 182 ? 1.885 -1.930 -8.955 1.00 92.31 182 TYR A C 1
ATOM 1452 O O . TYR A 1 182 ? 2.498 -1.277 -8.106 1.00 92.31 182 TYR A O 1
ATOM 1460 N N . SER A 1 183 ? 1.918 -3.257 -9.009 1.00 90.44 183 SER A N 1
ATOM 1461 C CA . SER A 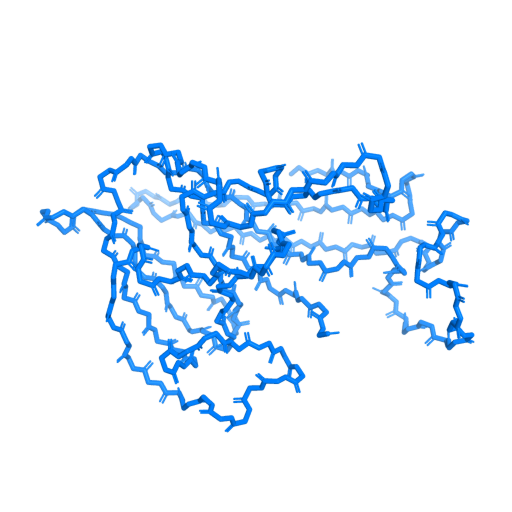1 183 ? 2.836 -4.096 -8.247 1.00 90.44 183 SER A CA 1
ATOM 1462 C C . SER A 1 183 ? 3.262 -5.279 -9.108 1.00 90.44 183 SER A C 1
ATOM 1464 O O . SER A 1 183 ? 2.463 -5.799 -9.884 1.00 90.44 183 SER A O 1
ATOM 1466 N N . MET A 1 184 ? 4.510 -5.703 -8.964 1.00 87.31 184 MET A N 1
ATOM 1467 C CA . MET A 1 184 ? 4.976 -6.994 -9.455 1.00 87.31 184 MET A CA 1
ATOM 1468 C C . MET A 1 184 ? 4.427 -8.116 -8.552 1.00 87.31 184 MET A C 1
ATOM 1470 O O . MET A 1 184 ? 4.156 -7.868 -7.375 1.00 87.31 184 MET A O 1
ATOM 1474 N N . GLY A 1 185 ? 4.209 -9.302 -9.130 1.00 80.56 185 GLY A N 1
ATOM 1475 C CA . GLY A 1 185 ? 3.871 -10.542 -8.419 1.00 80.56 185 GLY A CA 1
ATOM 1476 C C . GLY A 1 185 ? 5.128 -11.326 -8.087 1.00 80.56 185 GLY A C 1
ATOM 1477 O O . GLY A 1 185 ? 6.061 -11.271 -8.922 1.00 80.56 185 GLY A O 1
#

Solvent-accessible surface area (backbone atoms only — not comparable to full-atom values): 10647 Å² total; per-residue (Å²): 90,80,44,73,40,79,96,61,30,25,38,36,41,43,49,78,48,78,45,97,89,73,49,74,50,77,48,81,45,79,46,51,72,42,47,72,62,94,84,42,79,64,53,89,79,54,90,74,83,77,58,86,77,36,47,64,86,65,58,66,46,67,50,79,47,80,41,61,58,63,50,35,42,36,38,37,37,20,32,27,94,57,70,28,42,86,78,55,39,90,92,33,51,77,45,80,48,76,47,42,36,74,75,38,58,63,78,41,70,53,43,52,92,61,31,33,26,34,65,20,49,36,41,35,39,14,28,96,86,68,56,68,51,76,49,72,49,102,51,62,26,31,38,29,42,25,39,56,51,72,74,71,28,55,45,70,94,49,63,88,82,39,85,58,46,24,89,75,60,77,70,51,71,44,28,32,37,37,46,24,74,40,65,67,103

Mean predicted aligned error: 5.09 Å